Protein AF-A0A0B7MT15-F1 (afdb_monomer_lite)

Sequence (337 aa):
MLKPIQKPLAKILSYLFALTYQWSDWRHGNVCSIHKKGPVAEASSFRPISLTSTFRKLYESCLLPLVLDVSPAIDVAQNGFRSARSALDSALSFQDLMKDYQRRHYHWPTLCFLDIKSAYDVVDRRVIWQSMLSTNAPLPIVSLLSNLFDDVSISVLNQNCVSEELSPHKNNNPVHSFPISLSLWNANGLRQSVVHDVLSHVLSTHVLLVTETWLLFGSFPSDWSQSYLYGTKVPDAFGRGSGGMTAFVSPSCPFTVSQLPSYNPHTLSLKVGYLTVHCVYLPPPLSSYMVLSILRSLPLHCDTTVCGDFDARFGSLLGDTRANAWGNALLPWLGPQ

Structure (mmCIF, N/CA/C/O backbone):
data_AF-A0A0B7MT15-F1
#
_entry.id   AF-A0A0B7MT15-F1
#
loop_
_atom_site.group_PDB
_atom_site.id
_atom_site.type_symbol
_atom_site.label_atom_id
_atom_site.label_alt_id
_atom_site.label_comp_id
_atom_site.label_asym_id
_atom_site.label_entity_id
_atom_site.label_seq_id
_atom_site.pdbx_PDB_ins_code
_atom_site.Cartn_x
_atom_site.Cartn_y
_atom_site.Cartn_z
_atom_site.occupancy
_atom_site.B_iso_or_equiv
_atom_site.auth_seq_id
_atom_site.auth_comp_id
_atom_site.auth_asym_id
_atom_site.auth_atom_id
_atom_site.pdbx_PDB_model_num
ATOM 1 N N . MET A 1 1 ? -22.542 -16.916 30.772 1.00 62.59 1 MET A N 1
ATOM 2 C CA . MET A 1 1 ? -22.888 -16.317 32.083 1.00 62.59 1 MET A CA 1
ATOM 3 C C . MET A 1 1 ? -23.198 -14.814 32.046 1.00 62.59 1 MET A C 1
ATOM 5 O O . MET A 1 1 ? -23.951 -14.383 32.900 1.00 62.59 1 MET A O 1
ATOM 9 N N . LEU A 1 2 ? -22.718 -14.009 31.082 1.00 75.00 2 LEU A N 1
ATOM 10 C CA . LEU A 1 2 ? -22.921 -12.540 31.100 1.00 75.00 2 LEU A CA 1
ATOM 11 C C . LEU A 1 2 ? -24.220 -12.028 30.439 1.00 75.00 2 LEU A C 1
ATOM 13 O O . LEU A 1 2 ? -24.612 -10.885 30.655 1.00 75.00 2 LEU A O 1
ATOM 17 N N . LYS A 1 3 ? -24.914 -12.866 29.654 1.00 78.06 3 LYS A N 1
ATOM 18 C CA . LYS A 1 3 ? -26.131 -12.497 28.898 1.00 78.06 3 LYS A CA 1
ATOM 19 C C . LYS A 1 3 ? -27.222 -11.801 29.748 1.00 78.06 3 LYS A C 1
ATOM 21 O O . LYS A 1 3 ? -27.780 -10.816 29.269 1.00 78.06 3 LYS A O 1
ATOM 26 N N . PRO A 1 4 ? -27.495 -12.222 31.002 1.00 90.69 4 PRO A N 1
ATOM 27 C CA . PRO A 1 4 ? -28.498 -11.570 31.852 1.00 90.69 4 PRO A CA 1
ATOM 28 C C . PRO A 1 4 ? -28.164 -10.120 32.239 1.00 90.69 4 PRO A C 1
ATOM 30 O O . PRO A 1 4 ? -29.071 -9.323 32.449 1.00 90.69 4 PRO A O 1
ATOM 33 N N . ILE A 1 5 ? -26.878 -9.755 32.298 1.00 87.69 5 ILE A N 1
ATOM 34 C CA . ILE A 1 5 ? -26.413 -8.419 32.712 1.00 87.69 5 ILE A CA 1
ATOM 35 C C . ILE A 1 5 ? -25.927 -7.561 31.537 1.00 87.69 5 ILE A C 1
ATOM 37 O O . ILE A 1 5 ? -25.319 -6.513 31.741 1.00 87.69 5 ILE A O 1
ATOM 41 N N . GLN A 1 6 ? -26.209 -7.965 30.294 1.00 85.75 6 GLN A N 1
ATOM 42 C CA . GLN A 1 6 ? -25.677 -7.297 29.101 1.00 85.75 6 GLN A CA 1
ATOM 43 C C . GLN A 1 6 ? -26.058 -5.812 29.010 1.00 85.75 6 GLN A C 1
ATOM 45 O O . GLN A 1 6 ? -25.231 -4.995 28.632 1.00 85.75 6 GLN A O 1
ATOM 50 N N . LYS A 1 7 ? -27.293 -5.441 29.382 1.00 82.62 7 LYS A N 1
ATOM 51 C CA . LYS A 1 7 ? -27.783 -4.054 29.300 1.00 82.62 7 LYS A CA 1
ATOM 52 C C . LYS A 1 7 ? -27.075 -3.122 30.295 1.00 82.62 7 LYS A C 1
ATOM 54 O O . LYS A 1 7 ? -26.547 -2.102 29.853 1.00 82.62 7 LYS A O 1
ATOM 59 N N . PRO A 1 8 ? -27.028 -3.432 31.608 1.00 86.50 8 PRO A N 1
ATOM 60 C CA . PRO A 1 8 ? -26.285 -2.601 32.553 1.00 86.50 8 PRO A CA 1
ATOM 61 C C . PRO A 1 8 ? -24.786 -2.580 32.239 1.00 86.50 8 PRO A C 1
ATOM 63 O O . PRO A 1 8 ? -24.176 -1.515 32.296 1.00 86.50 8 PRO A O 1
ATOM 66 N N . LEU A 1 9 ? -24.211 -3.712 31.818 1.00 84.31 9 LEU A N 1
ATOM 67 C CA . LEU A 1 9 ? -22.806 -3.780 31.426 1.00 84.31 9 LEU A CA 1
ATOM 68 C C . LEU A 1 9 ? -22.507 -2.916 30.194 1.00 84.31 9 LEU A C 1
ATOM 70 O O . LEU A 1 9 ? -21.547 -2.157 30.218 1.00 84.31 9 LEU A O 1
ATOM 74 N N . ALA A 1 10 ? -23.344 -2.967 29.153 1.00 84.06 10 ALA A N 1
ATOM 75 C CA . ALA A 1 10 ? -23.190 -2.136 27.960 1.00 84.06 10 ALA A CA 1
ATOM 76 C C . ALA A 1 10 ? -23.222 -0.645 28.306 1.00 84.06 10 ALA A C 1
ATOM 78 O O . ALA A 1 10 ? -22.390 0.105 27.818 1.00 84.06 10 ALA A O 1
ATOM 79 N N . LYS A 1 11 ? -24.120 -0.217 29.204 1.00 83.75 11 LYS A N 1
ATOM 80 C CA . LYS A 1 11 ? -24.182 1.183 29.644 1.00 83.75 11 LYS A CA 1
ATOM 81 C C . LYS A 1 11 ? -22.884 1.620 30.329 1.00 83.75 11 LYS A C 1
ATOM 83 O O . LYS A 1 11 ? -22.356 2.677 30.001 1.00 83.75 11 LYS A O 1
ATOM 88 N N . ILE A 1 12 ? -22.361 0.802 31.245 1.00 84.75 12 ILE A N 1
ATOM 89 C CA . ILE A 1 12 ? -21.091 1.073 31.938 1.00 84.75 12 ILE A CA 1
ATOM 90 C C . ILE A 1 12 ? -19.932 1.112 30.935 1.00 84.75 12 ILE A C 1
ATOM 92 O O . ILE A 1 12 ? -19.144 2.053 30.948 1.00 84.75 12 ILE A O 1
ATOM 96 N N . LEU A 1 13 ? -19.859 0.128 30.036 1.00 81.38 13 LEU A N 1
ATOM 97 C CA . LEU A 1 13 ? -18.828 0.062 29.005 1.00 81.38 13 LEU A CA 1
ATOM 98 C C . LEU A 1 13 ? -18.887 1.267 28.065 1.00 81.38 13 LEU A C 1
ATOM 100 O O . LEU A 1 13 ? -17.843 1.833 27.784 1.00 81.38 13 LEU A O 1
ATOM 104 N N . SER A 1 14 ? -20.068 1.723 27.642 1.00 81.50 14 SER A N 1
ATOM 105 C CA . SER A 1 14 ? -20.205 2.922 26.806 1.00 81.50 14 SER A CA 1
ATOM 106 C C . SER A 1 14 ? -19.672 4.181 27.492 1.00 81.50 14 SER A C 1
ATOM 108 O O . SER A 1 14 ? -18.985 4.971 26.850 1.00 81.50 14 SER A O 1
ATOM 110 N N . TYR A 1 15 ? -19.932 4.361 28.794 1.00 79.81 15 TYR A N 1
ATOM 111 C CA . TYR A 1 15 ? -19.336 5.465 29.557 1.00 79.81 15 TYR A CA 1
ATOM 112 C C . TYR A 1 15 ? -17.815 5.335 29.650 1.00 79.81 15 TYR A C 1
ATOM 114 O O . TYR A 1 15 ? -17.105 6.313 29.430 1.00 79.81 15 TYR A O 1
ATOM 122 N N . LEU A 1 16 ? -17.305 4.132 29.928 1.00 75.94 16 LEU A N 1
ATOM 123 C CA . LEU A 1 16 ? -15.865 3.882 29.954 1.00 75.94 16 LEU A CA 1
ATOM 124 C C . LEU A 1 16 ? -15.227 4.130 28.582 1.00 75.94 16 LEU A C 1
ATOM 126 O O . LEU A 1 16 ? -14.162 4.733 28.526 1.00 75.94 16 LEU A O 1
ATOM 130 N N . PHE A 1 17 ? -15.871 3.733 27.481 1.00 77.19 17 PHE A N 1
ATOM 131 C CA . PHE A 1 17 ? -15.402 3.986 26.114 1.00 77.19 17 PHE A CA 1
ATOM 132 C C . PHE A 1 17 ? -15.364 5.483 25.805 1.00 77.19 17 PHE A C 1
ATOM 134 O O . PHE A 1 17 ? -14.367 5.969 25.285 1.00 77.19 17 PHE A O 1
ATOM 141 N N . ALA A 1 18 ? -16.392 6.240 26.194 1.00 73.25 18 ALA A N 1
ATOM 142 C CA . ALA A 1 18 ? -16.403 7.691 26.017 1.00 73.25 18 ALA A CA 1
ATOM 143 C C . ALA A 1 18 ? -15.297 8.399 26.823 1.00 73.25 18 ALA A C 1
ATOM 145 O O . ALA A 1 18 ? -14.660 9.323 26.322 1.00 73.25 18 ALA A O 1
ATOM 146 N N . LEU A 1 19 ? -15.036 7.952 28.056 1.00 68.81 19 LEU A N 1
ATOM 147 C CA . LEU A 1 19 ? -13.975 8.510 28.900 1.00 68.81 19 LEU A CA 1
ATOM 148 C C . LEU A 1 19 ? -12.579 8.148 28.374 1.00 68.81 19 LEU A C 1
ATOM 150 O O . LEU A 1 19 ? -11.702 8.994 28.272 1.00 68.81 19 LEU A O 1
ATOM 154 N N . THR A 1 20 ? -12.357 6.897 27.998 1.00 65.50 20 THR A N 1
ATOM 155 C CA . THR A 1 20 ? -11.058 6.428 27.482 1.00 65.50 20 THR A CA 1
ATOM 156 C C . THR A 1 20 ? -10.721 6.997 26.107 1.00 65.50 20 THR A C 1
ATOM 158 O O . THR A 1 20 ? -9.548 7.278 25.865 1.00 65.50 20 THR A O 1
ATOM 161 N N . TYR A 1 21 ? -11.726 7.248 25.259 1.00 65.88 21 TYR A N 1
ATOM 162 C CA . TYR A 1 21 ? -11.581 8.007 24.013 1.00 65.88 21 TYR A CA 1
ATOM 163 C C . TYR A 1 21 ? -10.938 9.381 24.257 1.00 65.88 21 TYR A C 1
ATOM 165 O O . TYR A 1 21 ? -10.090 9.817 23.484 1.00 65.88 21 TYR A O 1
ATOM 173 N N . GLN A 1 22 ? -11.323 10.053 25.348 1.00 62.75 22 GLN A N 1
ATOM 174 C CA . GLN A 1 22 ? -10.824 11.384 25.698 1.00 62.75 22 GLN A CA 1
ATOM 175 C C . GLN A 1 22 ? -9.522 11.373 26.516 1.00 62.75 22 GLN A C 1
ATOM 177 O O . GLN A 1 22 ? -8.727 12.298 26.374 1.00 62.75 22 GLN A O 1
ATOM 182 N N . TRP A 1 23 ? -9.308 10.373 27.380 1.00 53.25 23 TRP A N 1
ATOM 183 C CA . TRP A 1 23 ? -8.335 10.469 28.481 1.00 53.25 23 TRP A CA 1
ATOM 184 C C . TRP A 1 23 ? -7.314 9.322 28.573 1.00 53.25 23 TRP A C 1
ATOM 186 O O . TRP A 1 23 ? -6.527 9.310 29.515 1.00 53.25 23 TRP A O 1
ATOM 196 N N . SER A 1 24 ? -7.316 8.338 27.665 1.00 56.66 24 SER A N 1
ATOM 197 C CA . SER A 1 24 ? -6.416 7.173 27.764 1.00 56.66 24 SER A CA 1
ATOM 198 C C . SER A 1 24 ? -5.464 7.015 26.579 1.00 56.66 24 SER A C 1
ATOM 200 O O . SER A 1 24 ? -5.801 7.378 25.456 1.00 56.66 24 SER A O 1
ATOM 202 N N . ASP A 1 25 ? -4.324 6.359 26.815 1.00 67.56 25 ASP A N 1
ATOM 203 C CA . ASP A 1 25 ? -3.379 5.865 25.799 1.00 67.56 25 ASP A CA 1
ATOM 204 C C . ASP A 1 25 ? -3.864 4.566 25.125 1.00 67.56 25 ASP A C 1
ATOM 206 O O . ASP A 1 25 ? -3.124 3.611 24.901 1.00 67.56 25 ASP A O 1
ATOM 210 N N . TRP A 1 26 ? -5.144 4.487 24.758 1.00 75.69 26 TRP A N 1
ATOM 211 C CA . TRP A 1 26 ? -5.666 3.398 23.919 1.00 75.69 26 TRP A CA 1
ATOM 212 C C . TRP A 1 26 ? -4.993 3.303 22.537 1.00 75.69 26 TRP A C 1
ATOM 214 O O . TRP A 1 26 ? -5.011 2.247 21.899 1.00 75.69 26 TRP A O 1
ATOM 224 N N . ARG A 1 27 ? -4.354 4.389 22.098 1.00 79.88 27 ARG A N 1
ATOM 225 C CA . ARG A 1 27 ? -3.555 4.465 20.873 1.00 79.88 27 ARG A CA 1
ATOM 226 C C . ARG A 1 27 ? -2.120 3.968 21.056 1.00 79.88 27 ARG A C 1
ATOM 228 O O . ARG A 1 27 ? -1.426 3.837 20.058 1.00 79.88 27 ARG A O 1
ATOM 235 N N . HIS A 1 28 ? -1.703 3.636 22.277 1.00 86.31 28 HIS A N 1
ATOM 236 C CA . HIS A 1 28 ? -0.383 3.080 22.543 1.00 86.31 28 HIS A CA 1
ATOM 237 C C . HIS A 1 28 ? -0.379 1.545 22.427 1.00 86.31 28 HIS A C 1
ATOM 239 O O . HIS A 1 28 ? -1.282 0.855 22.918 1.00 86.31 28 HIS A O 1
ATOM 245 N N . GLY A 1 29 ? 0.653 0.992 21.791 1.00 88.69 29 GLY A N 1
ATOM 246 C CA . GLY A 1 29 ? 0.873 -0.445 21.647 1.00 88.69 29 GLY A CA 1
ATOM 247 C C . GLY A 1 29 ? 2.292 -0.866 22.025 1.00 88.69 29 GLY A C 1
ATOM 248 O O . GLY A 1 29 ? 3.272 -0.330 21.526 1.00 88.69 29 GLY A O 1
ATOM 249 N N . ASN A 1 30 ? 2.418 -1.902 22.846 1.00 90.06 30 ASN A N 1
ATOM 250 C CA . ASN A 1 30 ? 3.720 -2.460 23.194 1.00 90.06 30 ASN A CA 1
ATOM 251 C C . ASN A 1 30 ? 4.143 -3.524 22.177 1.00 90.06 30 ASN A C 1
ATOM 253 O O . ASN A 1 30 ? 3.528 -4.584 22.101 1.00 90.06 30 ASN A O 1
ATOM 257 N N . VAL A 1 31 ? 5.194 -3.282 21.403 1.00 90.69 31 VAL A N 1
ATOM 258 C CA . VAL A 1 31 ? 5.684 -4.222 20.392 1.00 90.69 31 VAL A CA 1
ATOM 259 C C . VAL A 1 31 ? 6.641 -5.220 21.024 1.00 90.69 31 VAL A C 1
ATOM 261 O O . VAL A 1 31 ? 7.737 -4.858 21.444 1.00 90.69 31 VAL A O 1
ATOM 264 N N . CYS A 1 32 ? 6.256 -6.494 21.050 1.00 90.94 32 CYS A N 1
ATOM 265 C CA . CYS A 1 32 ? 7.156 -7.593 21.387 1.00 90.94 32 CYS A CA 1
ATOM 266 C C . CYS A 1 32 ? 7.571 -8.347 20.119 1.00 90.94 32 CYS A C 1
ATOM 268 O O . CYS A 1 32 ? 6.770 -8.562 19.211 1.00 90.94 32 CYS A O 1
ATOM 270 N N . SER A 1 33 ? 8.835 -8.753 20.040 1.00 88.38 33 SER A N 1
ATOM 271 C CA . SER A 1 33 ? 9.340 -9.523 18.900 1.00 88.38 33 SER A CA 1
ATOM 272 C C . SER A 1 33 ? 9.286 -11.018 19.200 1.00 88.38 33 SER A C 1
ATOM 274 O O . SER A 1 33 ? 9.887 -11.478 20.167 1.00 88.38 33 SER A O 1
ATOM 276 N N . ILE A 1 34 ? 8.595 -11.789 18.358 1.00 88.94 34 ILE A N 1
ATOM 277 C CA . ILE A 1 34 ? 8.567 -13.257 18.434 1.00 88.94 34 ILE A CA 1
ATOM 278 C C . ILE A 1 34 ? 9.426 -13.833 17.317 1.00 88.94 34 ILE A C 1
ATOM 280 O O . ILE A 1 34 ? 9.246 -13.495 16.147 1.00 88.94 34 ILE A O 1
ATOM 284 N N . HIS A 1 35 ? 10.354 -14.724 17.662 1.00 89.88 35 HIS A N 1
ATOM 285 C CA . HIS A 1 35 ? 11.186 -15.399 16.668 1.00 89.88 35 HIS A CA 1
ATOM 286 C C . HIS A 1 35 ? 10.319 -16.234 15.711 1.00 89.88 35 HIS A C 1
ATOM 288 O O . HIS A 1 35 ? 9.448 -16.989 16.140 1.00 89.88 35 HIS A O 1
ATOM 294 N N . LYS A 1 36 ? 10.520 -16.056 14.399 1.00 86.69 36 LYS A N 1
ATOM 295 C CA . LYS A 1 36 ? 9.765 -16.727 13.328 1.00 86.69 36 LYS A CA 1
ATOM 296 C C . LYS A 1 36 ? 10.577 -17.844 12.689 1.00 86.69 36 LYS A C 1
ATOM 298 O O . LYS A 1 36 ? 10.128 -18.984 12.670 1.00 86.69 36 LYS A O 1
ATOM 303 N N . LYS A 1 37 ? 11.693 -17.490 12.046 1.00 86.81 37 LYS A N 1
ATOM 304 C CA . LYS A 1 37 ? 12.595 -18.395 11.314 1.00 86.81 37 LYS A CA 1
ATOM 305 C C . LYS A 1 37 ? 13.899 -17.665 11.004 1.00 86.81 37 LYS A C 1
ATOM 307 O O . LYS A 1 37 ? 13.855 -16.458 10.816 1.00 86.81 37 LYS A O 1
ATOM 312 N N . GLY A 1 38 ? 15.002 -18.395 10.854 1.00 89.50 38 GLY A N 1
ATOM 313 C CA . GLY A 1 38 ? 16.304 -17.817 10.499 1.00 89.50 38 GLY A CA 1
ATOM 314 C C . GLY A 1 38 ? 17.158 -17.405 11.708 1.00 89.50 38 GLY A C 1
ATOM 315 O O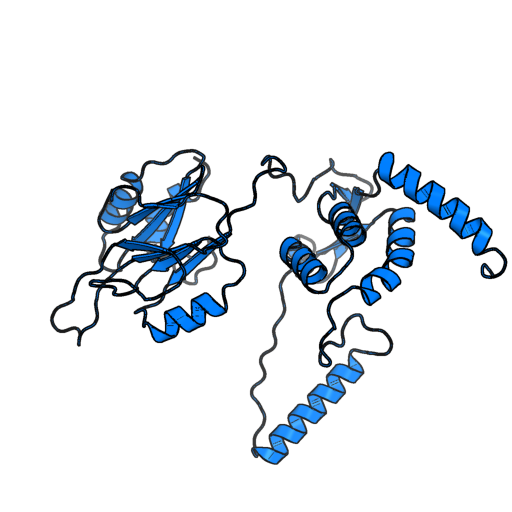 . GLY A 1 38 ? 16.787 -17.697 12.852 1.00 89.50 38 GLY A O 1
ATOM 316 N N . PRO A 1 39 ? 18.322 -16.775 11.467 1.00 89.44 39 PRO A N 1
ATOM 317 C CA . PRO A 1 39 ? 19.282 -16.418 12.509 1.00 89.44 39 PRO A CA 1
ATOM 318 C C . PRO A 1 39 ? 18.718 -15.411 13.520 1.00 89.44 39 PRO A C 1
ATOM 320 O O . PRO A 1 39 ? 18.108 -14.415 13.143 1.00 89.44 39 PRO A O 1
ATOM 323 N N . VAL A 1 40 ? 18.983 -15.631 14.810 1.00 87.19 40 VAL A N 1
ATOM 324 C CA . VAL A 1 40 ? 18.520 -14.775 15.927 1.00 87.19 40 VAL A CA 1
ATOM 325 C C . VAL A 1 40 ? 19.173 -13.381 15.907 1.00 87.19 40 VAL A C 1
ATOM 327 O O . VAL A 1 40 ? 18.651 -12.446 16.499 1.00 87.19 40 VAL A O 1
ATOM 330 N N . ALA A 1 41 ? 20.297 -13.220 15.206 1.00 86.69 41 ALA A N 1
ATOM 331 C CA . ALA A 1 41 ? 20.974 -11.932 15.059 1.00 86.69 41 ALA A CA 1
ATOM 332 C C . ALA A 1 41 ? 20.297 -10.990 14.042 1.00 86.69 41 ALA A C 1
ATOM 334 O O . ALA A 1 41 ? 20.598 -9.801 14.019 1.00 86.69 41 ALA A O 1
ATOM 335 N N . GLU A 1 42 ? 19.395 -11.499 13.197 1.00 83.00 42 GLU A N 1
ATOM 336 C CA . GLU A 1 42 ? 18.742 -10.711 12.150 1.00 83.00 42 GLU A CA 1
ATOM 337 C C . GLU A 1 42 ? 17.334 -10.279 12.574 1.00 83.00 42 GLU A C 1
ATOM 339 O O . GLU A 1 42 ? 16.488 -11.112 12.899 1.00 83.00 42 GLU A O 1
ATOM 344 N N . ALA A 1 43 ? 17.039 -8.977 12.502 1.00 79.06 43 ALA A N 1
ATOM 345 C CA . ALA A 1 43 ? 15.717 -8.442 12.846 1.00 79.06 43 ALA A CA 1
ATOM 346 C C . ALA A 1 43 ? 14.588 -9.016 11.963 1.00 79.06 43 ALA A C 1
ATOM 348 O O . ALA A 1 43 ? 13.477 -9.250 12.436 1.00 79.06 43 ALA A O 1
ATOM 349 N N . SER A 1 44 ? 14.885 -9.315 10.695 1.00 82.31 44 SER A N 1
ATOM 350 C CA . SER A 1 44 ? 13.977 -9.962 9.732 1.00 82.31 44 SER A CA 1
ATOM 351 C C . SER A 1 44 ? 13.527 -11.369 10.151 1.00 82.31 44 SER A C 1
ATOM 353 O O . SER A 1 44 ? 12.500 -11.853 9.664 1.00 82.31 44 SER A O 1
ATOM 355 N N . SER A 1 45 ? 14.262 -12.024 11.057 1.00 87.50 45 SER A N 1
ATOM 356 C CA . SER A 1 45 ? 13.925 -13.344 11.602 1.00 87.50 45 SER A CA 1
ATOM 357 C C . SER A 1 45 ? 12.824 -13.299 12.661 1.00 87.50 45 SER A C 1
ATOM 359 O O . SER A 1 45 ? 12.328 -14.351 13.077 1.00 87.50 45 SER A O 1
ATOM 361 N N . PHE A 1 46 ? 12.414 -12.107 13.095 1.00 87.31 46 PHE A N 1
ATOM 362 C CA . PHE A 1 46 ? 11.378 -11.903 14.099 1.00 87.31 46 PHE A CA 1
ATOM 363 C C . PHE A 1 46 ? 10.103 -11.331 13.482 1.00 87.31 46 PHE A C 1
ATOM 365 O O . PHE A 1 46 ? 10.111 -10.665 12.449 1.00 87.31 46 PHE A O 1
ATOM 372 N N . ARG A 1 47 ? 8.973 -11.610 14.130 1.00 85.31 47 ARG A N 1
ATOM 373 C CA . ARG A 1 47 ? 7.699 -10.939 13.882 1.00 85.31 47 ARG A CA 1
ATOM 374 C C . ARG A 1 47 ? 7.456 -9.943 15.009 1.00 85.31 47 ARG A C 1
ATOM 376 O O . ARG A 1 47 ? 7.349 -10.391 16.154 1.00 85.31 47 ARG A O 1
ATOM 383 N N . PRO A 1 48 ? 7.329 -8.642 14.714 1.00 87.94 48 PRO A N 1
ATOM 384 C CA . PRO A 1 48 ? 6.804 -7.707 15.691 1.00 87.94 48 PRO A CA 1
ATOM 385 C C . PRO A 1 48 ? 5.325 -8.028 15.941 1.00 87.94 48 PRO A C 1
ATOM 387 O O . PRO A 1 48 ? 4.565 -8.289 15.007 1.00 87.94 48 PRO A O 1
ATOM 390 N N . ILE A 1 49 ? 4.917 -8.039 17.205 1.00 87.12 49 ILE A N 1
ATOM 391 C CA . ILE A 1 49 ? 3.526 -8.188 17.625 1.00 87.12 49 ILE A CA 1
ATOM 392 C C . ILE A 1 49 ? 3.172 -7.004 18.513 1.00 87.12 49 ILE A C 1
ATOM 394 O O . ILE A 1 49 ? 3.719 -6.850 19.603 1.00 87.12 49 ILE A O 1
ATOM 398 N N . SER A 1 50 ? 2.227 -6.187 18.055 1.00 88.62 50 SER A N 1
ATOM 399 C CA . SER A 1 50 ? 1.704 -5.059 18.823 1.00 88.62 50 SER A CA 1
ATOM 400 C C . SER A 1 50 ? 0.715 -5.543 19.882 1.00 88.62 50 SER A C 1
ATOM 402 O O . SER A 1 50 ? -0.396 -5.984 19.583 1.00 88.62 50 SER A O 1
ATOM 404 N N . LEU A 1 51 ? 1.107 -5.442 21.145 1.00 89.06 51 LEU A N 1
ATOM 405 C CA . LEU A 1 51 ? 0.253 -5.685 22.297 1.00 89.06 51 LEU A CA 1
ATOM 406 C C . LEU A 1 51 ? -0.517 -4.407 22.636 1.00 89.06 51 LEU A C 1
ATOM 408 O O . LEU A 1 51 ? -0.003 -3.498 23.285 1.00 89.06 51 LEU A O 1
ATOM 412 N N . THR A 1 52 ? -1.773 -4.355 22.205 1.00 88.62 52 THR A N 1
ATOM 413 C CA . THR A 1 52 ? -2.716 -3.298 22.583 1.00 88.62 52 THR A CA 1
ATOM 414 C C . THR A 1 52 ? -3.326 -3.553 23.962 1.00 88.62 52 THR A C 1
ATOM 416 O O . THR A 1 52 ? -3.352 -4.692 24.456 1.00 88.62 52 THR A O 1
ATOM 419 N N . SER A 1 53 ? -3.847 -2.494 24.586 1.00 85.62 53 SER A N 1
ATOM 420 C CA . SER A 1 53 ? -4.539 -2.597 25.871 1.00 85.62 53 SER A CA 1
ATOM 421 C C . SER A 1 53 ? -5.744 -3.546 25.784 1.00 85.62 53 SER A C 1
ATOM 423 O O . SER A 1 53 ? -6.445 -3.614 24.771 1.00 85.62 53 SER A O 1
ATOM 425 N N . THR A 1 54 ? -6.025 -4.278 26.867 1.00 85.56 54 THR A N 1
ATOM 426 C CA . THR A 1 54 ? -7.206 -5.163 26.958 1.00 85.56 54 THR A CA 1
ATOM 427 C C . THR A 1 54 ? -8.497 -4.409 26.650 1.00 85.56 54 THR A C 1
ATOM 429 O O . THR A 1 54 ? -9.410 -4.946 26.027 1.00 85.56 54 THR A O 1
ATOM 432 N N . PHE A 1 55 ? -8.545 -3.142 27.051 1.00 81.50 55 PHE A N 1
ATOM 433 C CA . PHE A 1 55 ? -9.671 -2.265 26.807 1.00 81.50 55 PHE A CA 1
ATOM 434 C C . PHE A 1 55 ? -9.879 -1.979 25.311 1.00 81.50 55 PHE A C 1
ATOM 436 O O . PHE A 1 55 ? -10.995 -2.128 24.816 1.00 81.50 55 PHE A O 1
ATOM 443 N N . ARG A 1 56 ? -8.807 -1.670 24.565 1.00 86.00 56 ARG A N 1
ATOM 444 C CA . ARG A 1 56 ? -8.862 -1.512 23.104 1.00 86.00 56 ARG A CA 1
ATOM 445 C C . ARG A 1 56 ? -9.310 -2.797 22.411 1.00 86.00 56 ARG A C 1
ATOM 447 O O . ARG A 1 56 ? -10.203 -2.742 21.577 1.00 86.00 56 ARG A O 1
ATOM 454 N N . LYS A 1 57 ? -8.774 -3.957 22.804 1.00 86.69 57 LYS A N 1
ATOM 455 C CA . LYS A 1 57 ? -9.182 -5.259 22.233 1.00 86.69 57 LYS A CA 1
ATOM 456 C C . LYS A 1 57 ? -10.672 -5.533 22.429 1.00 86.69 57 LYS A C 1
ATOM 458 O O . LYS A 1 57 ? -11.341 -6.019 21.518 1.00 86.69 57 LYS A O 1
ATOM 463 N N . LEU A 1 58 ? -11.194 -5.221 23.618 1.00 85.25 58 LEU A N 1
ATOM 464 C CA . LEU A 1 58 ? -12.620 -5.346 23.911 1.00 85.25 58 LEU A CA 1
ATOM 465 C C . LEU A 1 58 ? -13.443 -4.398 23.033 1.00 85.25 58 LEU A C 1
ATOM 467 O O . LEU A 1 58 ? -14.453 -4.816 22.472 1.00 85.25 58 LEU A O 1
ATOM 471 N N . TYR A 1 59 ? -12.997 -3.149 22.891 1.00 85.44 59 TYR A N 1
ATOM 472 C CA . TYR A 1 59 ? -13.653 -2.163 22.040 1.00 85.44 59 TYR A CA 1
ATOM 473 C C . TYR A 1 59 ? -13.702 -2.602 20.574 1.00 85.44 59 TYR A C 1
ATOM 475 O O . TYR A 1 59 ? -14.781 -2.653 19.992 1.00 85.44 59 TYR A O 1
ATOM 483 N N . GLU A 1 60 ? -12.560 -2.993 20.005 1.00 88.88 60 GLU A N 1
ATOM 484 C CA . GLU A 1 60 ? -12.446 -3.499 18.632 1.00 88.88 60 GLU A CA 1
ATOM 485 C C . GLU A 1 60 ? -13.341 -4.726 18.415 1.00 88.88 60 GLU A C 1
ATOM 487 O O . GLU A 1 60 ? -14.025 -4.820 17.399 1.00 88.88 60 GLU A O 1
ATOM 492 N N . SER A 1 61 ? -13.419 -5.628 19.399 1.00 89.12 61 SER A N 1
ATOM 493 C CA . SER A 1 61 ? -14.301 -6.802 19.339 1.00 89.12 61 SER A CA 1
ATOM 494 C C 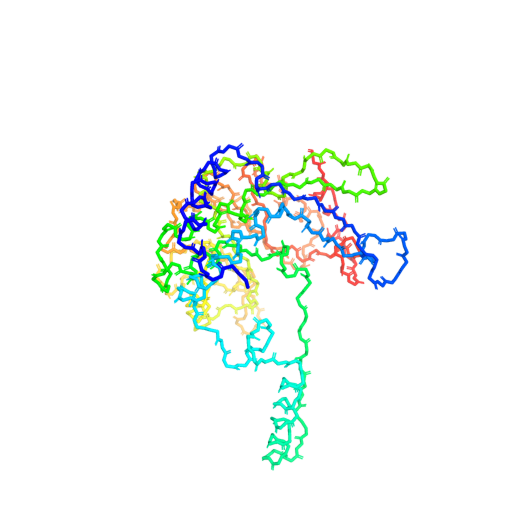. SER A 1 61 ? -15.785 -6.422 19.303 1.00 89.12 61 SER A C 1
ATOM 496 O O . SER A 1 61 ? -16.563 -7.047 18.584 1.00 89.12 61 SER A O 1
ATOM 498 N N . CYS A 1 62 ? -16.189 -5.400 20.062 1.00 86.38 62 CYS A N 1
ATOM 499 C CA . CYS A 1 62 ? -17.554 -4.866 20.038 1.00 86.38 62 CYS A CA 1
ATOM 500 C C . CYS A 1 62 ? -17.858 -4.095 18.745 1.00 86.38 62 CYS A C 1
ATOM 502 O O . CYS A 1 62 ? -19.000 -4.087 18.293 1.00 86.38 62 CYS A O 1
ATOM 504 N N . LEU A 1 63 ? -16.846 -3.445 18.169 1.00 88.62 63 LEU A N 1
ATOM 505 C CA . LEU A 1 63 ? -16.952 -2.638 16.958 1.00 88.62 63 LEU A CA 1
ATOM 506 C C . LEU A 1 63 ? -16.990 -3.502 15.687 1.00 88.62 63 LEU A C 1
ATOM 508 O O . LEU A 1 63 ? -17.656 -3.138 14.721 1.00 88.62 63 LEU A O 1
ATOM 512 N N . LEU A 1 64 ? -16.324 -4.660 15.689 1.00 91.19 64 LEU A N 1
ATOM 513 C CA . LEU A 1 64 ? -16.162 -5.519 14.515 1.00 91.19 64 LEU A CA 1
ATOM 514 C C . LEU A 1 64 ? -17.479 -5.859 13.786 1.00 91.19 64 LEU A C 1
ATOM 516 O O . LEU A 1 64 ? -17.503 -5.706 12.567 1.00 91.19 64 LEU A O 1
ATOM 520 N N . PRO A 1 65 ? -18.584 -6.267 14.447 1.00 90.31 65 PRO A N 1
ATOM 521 C CA . PRO A 1 65 ? -19.834 -6.560 13.743 1.00 90.31 65 PRO A CA 1
ATOM 522 C C . PRO A 1 65 ? -20.399 -5.348 12.994 1.00 90.31 65 PRO A C 1
ATOM 524 O O . PRO A 1 65 ? -20.882 -5.498 11.879 1.00 90.31 65 PRO A O 1
ATOM 527 N N . LEU A 1 66 ? -20.296 -4.154 13.589 1.00 90.38 66 LEU A N 1
ATOM 528 C CA . LEU A 1 66 ? -20.734 -2.908 12.963 1.00 90.38 66 LEU A CA 1
ATOM 529 C C . LEU A 1 66 ? -19.856 -2.566 11.757 1.00 90.38 66 LEU A C 1
ATOM 531 O O . LEU A 1 66 ? -20.366 -2.158 10.723 1.00 90.38 66 LEU A O 1
ATOM 535 N N . VAL A 1 67 ? -18.541 -2.762 11.876 1.00 91.69 67 VAL A N 1
ATOM 536 C CA . VAL A 1 67 ? -17.603 -2.528 10.771 1.00 91.69 67 VAL A CA 1
ATOM 537 C C . VAL A 1 67 ? -17.882 -3.475 9.616 1.00 91.69 67 VAL A C 1
ATOM 539 O O . VAL A 1 67 ? -17.904 -3.024 8.479 1.00 91.69 67 VAL A O 1
ATOM 542 N N . LEU A 1 68 ? -18.133 -4.758 9.886 1.00 90.25 68 LEU A N 1
ATOM 543 C CA . LEU A 1 68 ? -18.455 -5.741 8.849 1.00 90.25 68 LEU A CA 1
ATOM 544 C C . LEU A 1 68 ? -19.754 -5.411 8.101 1.00 90.25 68 LEU A C 1
ATOM 546 O O . LEU A 1 68 ? -19.825 -5.677 6.907 1.00 90.25 68 LEU A O 1
ATOM 550 N N . ASP A 1 69 ? -20.743 -4.826 8.780 1.00 91.19 69 ASP A N 1
ATOM 551 C CA . ASP A 1 69 ? -22.028 -4.421 8.188 1.00 91.19 69 ASP A CA 1
ATOM 552 C C . ASP A 1 69 ? -21.883 -3.248 7.204 1.00 91.19 69 ASP A C 1
ATOM 554 O O . ASP A 1 69 ? -22.579 -3.182 6.195 1.00 91.19 69 ASP A O 1
ATOM 558 N N . VAL A 1 70 ? -20.936 -2.344 7.474 1.00 92.06 70 VAL A N 1
ATOM 559 C CA . VAL A 1 70 ? -20.700 -1.134 6.665 1.00 92.06 70 VAL A CA 1
ATOM 560 C C . VAL A 1 70 ? -19.468 -1.225 5.760 1.00 92.06 70 VAL A C 1
ATOM 562 O O . VAL A 1 70 ? -19.113 -0.249 5.106 1.00 92.06 70 VAL A O 1
ATOM 565 N N . SER A 1 71 ? -18.771 -2.361 5.753 1.00 90.62 71 SER A N 1
ATOM 566 C CA . SER A 1 71 ? -17.582 -2.568 4.924 1.00 90.62 71 SER A CA 1
ATOM 567 C C . SER A 1 71 ? -17.958 -3.006 3.504 1.00 90.62 71 SER A C 1
ATOM 569 O O . SER A 1 71 ? -18.998 -3.638 3.308 1.00 90.62 71 SER A O 1
ATOM 571 N N . PRO A 1 72 ? -17.087 -2.759 2.507 1.00 90.06 72 PRO A N 1
ATOM 572 C CA . PRO A 1 72 ? -17.249 -3.314 1.170 1.00 90.06 72 PRO A CA 1
ATOM 573 C C . PRO A 1 72 ? -17.427 -4.834 1.185 1.00 90.06 72 PRO A C 1
ATOM 575 O O . PRO A 1 72 ? -16.814 -5.546 1.987 1.00 90.06 72 PRO A O 1
ATOM 578 N N . ALA A 1 73 ? -18.228 -5.339 0.246 1.00 89.38 73 ALA A N 1
ATOM 579 C CA . ALA A 1 73 ? -18.415 -6.770 0.078 1.00 89.38 73 ALA A CA 1
ATOM 580 C C . ALA A 1 73 ? -17.073 -7.453 -0.223 1.00 89.38 73 ALA A C 1
ATOM 582 O O . ALA A 1 73 ? -16.346 -7.080 -1.143 1.00 89.38 73 ALA A O 1
ATOM 583 N N . ILE A 1 74 ? -16.761 -8.481 0.560 1.00 89.12 74 ILE A N 1
ATOM 584 C CA . ILE A 1 74 ? -15.553 -9.280 0.382 1.00 89.12 74 ILE A CA 1
ATOM 585 C C . ILE A 1 74 ? -15.780 -10.286 -0.752 1.00 89.12 74 ILE A C 1
ATOM 587 O O . ILE A 1 74 ? -16.769 -11.026 -0.729 1.00 89.12 74 ILE A O 1
ATOM 591 N N . ASP A 1 75 ? -14.829 -10.365 -1.686 1.00 90.31 75 ASP A N 1
ATOM 592 C CA . ASP A 1 75 ? -14.869 -11.291 -2.822 1.00 90.31 75 ASP A CA 1
ATOM 593 C C . ASP A 1 75 ? -15.124 -12.747 -2.384 1.00 90.31 75 ASP A C 1
ATOM 595 O O . ASP A 1 75 ? -14.699 -13.200 -1.312 1.00 90.31 75 ASP A O 1
ATOM 599 N N . VAL A 1 76 ? -15.841 -13.510 -3.210 1.00 89.12 76 VAL A N 1
ATOM 600 C CA . VAL A 1 76 ? -16.146 -14.918 -2.938 1.00 89.12 76 VAL A CA 1
ATOM 601 C C . VAL A 1 76 ? -14.888 -15.789 -2.873 1.00 89.12 76 VAL A C 1
ATOM 603 O O . VAL A 1 76 ? -14.899 -16.786 -2.155 1.00 89.12 76 VAL A O 1
ATOM 606 N N . ALA A 1 77 ? -13.803 -15.411 -3.548 1.00 89.06 77 ALA A N 1
ATOM 607 C CA . ALA A 1 77 ? -12.516 -16.098 -3.533 1.00 89.06 77 ALA A CA 1
ATOM 608 C C . ALA A 1 77 ? -11.687 -15.808 -2.268 1.00 89.06 77 ALA A C 1
ATOM 610 O O . ALA A 1 77 ? -10.779 -16.572 -1.937 1.00 89.06 77 ALA A O 1
ATOM 611 N N . GLN A 1 78 ? -11.998 -14.744 -1.520 1.00 89.25 78 GLN A N 1
ATOM 612 C CA . GLN A 1 78 ? -11.307 -14.441 -0.269 1.00 89.25 78 GLN A CA 1
ATOM 613 C C . GLN A 1 78 ? -11.754 -15.417 0.822 1.00 89.25 78 GLN A C 1
ATOM 615 O O . GLN A 1 78 ? -12.915 -15.416 1.241 1.00 89.25 78 GLN A O 1
ATOM 620 N N . ASN A 1 79 ? -10.813 -16.216 1.322 1.00 87.25 79 ASN A N 1
ATOM 621 C CA . ASN A 1 79 ? -11.067 -17.216 2.364 1.00 87.25 79 ASN A CA 1
ATOM 622 C C . ASN A 1 79 ? -10.443 -16.872 3.720 1.00 87.25 79 ASN A C 1
ATOM 624 O O . ASN A 1 79 ? -10.967 -17.278 4.755 1.00 87.25 79 ASN A O 1
ATOM 628 N N . GLY A 1 80 ? -9.340 -16.119 3.732 1.00 89.25 80 GLY A N 1
ATOM 629 C CA . GLY A 1 80 ? -8.669 -15.720 4.967 1.00 89.25 80 GLY A CA 1
ATOM 630 C C . GLY A 1 80 ? -9.545 -14.819 5.841 1.00 89.25 80 GLY A C 1
ATOM 631 O O . GLY A 1 80 ? -10.261 -13.964 5.327 1.00 89.25 80 GLY A O 1
ATOM 632 N N . PHE A 1 81 ? -9.455 -15.003 7.163 1.00 85.94 81 PHE A N 1
ATOM 633 C CA . PHE A 1 81 ? -10.111 -14.167 8.182 1.00 85.94 81 PHE A CA 1
ATOM 634 C C . PHE A 1 81 ? -11.643 -14.060 8.063 1.00 85.94 81 PHE A C 1
ATOM 636 O O . PHE A 1 81 ? -12.234 -13.078 8.506 1.00 85.94 81 PHE A O 1
ATOM 643 N N . ARG A 1 82 ? -12.305 -15.077 7.496 1.00 87.62 82 ARG A N 1
ATOM 644 C CA . ARG A 1 82 ? -13.771 -15.150 7.402 1.00 87.62 82 ARG A CA 1
ATOM 645 C C . ARG A 1 82 ? -14.334 -16.241 8.297 1.00 87.62 82 ARG A C 1
ATOM 647 O O . ARG A 1 82 ? -13.745 -17.309 8.451 1.00 87.62 82 ARG A O 1
ATOM 654 N N . SER A 1 83 ? -15.507 -15.976 8.862 1.00 86.50 83 SER A N 1
ATOM 655 C CA . SER A 1 83 ? -16.266 -16.996 9.577 1.00 86.50 83 SER A CA 1
ATOM 656 C C . SER A 1 83 ? -16.632 -18.145 8.634 1.00 86.50 83 SER A C 1
ATOM 658 O O . SER A 1 83 ? -16.909 -17.934 7.453 1.00 86.50 83 SER A O 1
ATOM 660 N N . ALA A 1 84 ? -16.616 -19.369 9.169 1.00 88.94 84 ALA A N 1
ATOM 661 C CA . ALA A 1 84 ? -16.958 -20.594 8.442 1.00 88.94 84 ALA A CA 1
ATOM 662 C C . ALA A 1 84 ? -16.136 -20.848 7.157 1.00 88.94 84 ALA A C 1
ATOM 664 O O . ALA A 1 84 ? -16.619 -21.511 6.244 1.00 88.94 84 ALA A O 1
ATOM 665 N N . ARG A 1 85 ? -14.899 -20.337 7.083 1.00 90.06 85 ARG A N 1
ATOM 666 C CA . ARG A 1 85 ? -13.945 -20.642 6.009 1.00 90.06 85 ARG A CA 1
ATOM 667 C C . ARG A 1 85 ? -12.578 -20.983 6.577 1.00 90.06 85 ARG A C 1
ATOM 669 O O . ARG A 1 85 ? -12.148 -20.414 7.579 1.00 90.06 85 ARG A O 1
ATOM 676 N N . SER A 1 86 ? -11.888 -21.903 5.921 1.00 90.62 86 SER A N 1
ATOM 677 C CA . SER A 1 86 ? -10.581 -22.399 6.333 1.00 90.62 86 SER A CA 1
ATOM 678 C C . SER A 1 86 ? -9.580 -22.437 5.177 1.00 90.62 86 SER A C 1
ATOM 680 O O . SER A 1 86 ? -9.916 -22.326 3.992 1.00 90.62 86 SER A O 1
ATOM 682 N N . ALA A 1 87 ? -8.308 -22.631 5.527 1.00 90.12 87 ALA A N 1
ATOM 683 C CA . ALA A 1 87 ? -7.260 -22.878 4.541 1.00 90.12 87 ALA A CA 1
ATOM 684 C C . ALA A 1 87 ? -7.525 -24.162 3.732 1.00 90.12 87 ALA A C 1
ATOM 686 O O . ALA A 1 87 ? -7.162 -24.230 2.560 1.00 90.12 87 ALA A O 1
ATOM 687 N N . LEU A 1 88 ? -8.197 -25.154 4.330 1.00 92.50 88 LEU A N 1
ATOM 688 C CA . LEU A 1 88 ? -8.549 -26.395 3.647 1.00 92.50 88 LEU A CA 1
ATOM 689 C C . LEU A 1 88 ? -9.598 -26.152 2.557 1.00 92.50 88 LEU A C 1
ATOM 691 O O . LEU A 1 88 ? -9.421 -26.628 1.441 1.00 92.50 88 LEU A O 1
ATOM 695 N N . ASP A 1 89 ? -10.622 -25.341 2.837 1.00 90.00 89 ASP A N 1
ATOM 696 C CA . ASP A 1 89 ? -11.643 -24.972 1.842 1.00 90.00 89 ASP A CA 1
ATOM 697 C C . ASP A 1 89 ? -11.016 -24.254 0.640 1.00 90.00 89 ASP A C 1
ATOM 699 O O . ASP A 1 89 ? -11.394 -24.481 -0.511 1.00 90.00 89 ASP A O 1
ATOM 703 N N . SER A 1 90 ? -10.001 -23.426 0.907 1.00 89.62 90 SER A N 1
ATOM 704 C CA . SER A 1 90 ? -9.222 -22.740 -0.130 1.00 89.62 90 SER A CA 1
ATOM 705 C C . SER A 1 90 ? -8.447 -23.730 -0.996 1.00 89.62 90 SER A C 1
ATOM 707 O O . SER A 1 90 ? -8.473 -23.630 -2.219 1.00 89.62 90 SER A O 1
ATOM 709 N N . ALA A 1 91 ? -7.772 -24.696 -0.365 1.00 92.50 91 ALA A N 1
ATOM 710 C CA . ALA A 1 91 ? -6.991 -25.713 -1.059 1.00 92.50 91 ALA A CA 1
ATOM 711 C C . ALA A 1 91 ? -7.875 -26.638 -1.909 1.00 92.50 91 ALA A C 1
ATOM 713 O O . ALA A 1 91 ? -7.511 -26.949 -3.041 1.00 92.50 91 ALA A O 1
ATOM 714 N N . LEU A 1 92 ? -9.044 -27.030 -1.394 1.00 93.44 92 LEU A N 1
ATOM 715 C CA . LEU A 1 92 ? -10.026 -27.832 -2.127 1.00 93.44 92 LEU A CA 1
ATOM 716 C C . LEU A 1 92 ? -10.574 -27.066 -3.335 1.00 93.44 92 LEU A C 1
ATOM 718 O O . LEU A 1 92 ? -10.484 -27.558 -4.456 1.00 93.44 92 LEU A O 1
ATOM 722 N N . SER A 1 93 ? -11.037 -25.828 -3.130 1.00 92.06 93 SER A N 1
ATOM 723 C CA . SER A 1 93 ? -11.545 -24.975 -4.216 1.00 92.06 93 SER A CA 1
ATOM 724 C C . SER A 1 93 ? -10.494 -24.762 -5.309 1.00 92.06 93 SER A C 1
ATOM 726 O O . SER A 1 93 ? -10.793 -24.820 -6.501 1.00 92.06 93 SER A O 1
ATOM 728 N N . PHE A 1 94 ? -9.238 -24.551 -4.908 1.00 92.81 94 PHE A N 1
ATOM 729 C CA . PHE A 1 94 ? -8.112 -24.417 -5.825 1.00 92.81 94 PHE A CA 1
ATOM 730 C C . PHE A 1 94 ? -7.835 -25.712 -6.601 1.00 92.81 94 PHE A C 1
ATOM 732 O O . PHE A 1 94 ? -7.653 -25.678 -7.818 1.00 92.81 94 PHE A O 1
ATOM 739 N N . GLN A 1 95 ? -7.850 -26.863 -5.924 1.00 95.00 95 GLN A N 1
ATOM 740 C CA . GLN A 1 95 ? -7.654 -28.164 -6.558 1.00 95.00 95 GLN A CA 1
ATOM 741 C C . GLN A 1 95 ? -8.750 -28.468 -7.588 1.00 95.00 95 GLN A C 1
ATOM 743 O O . GLN A 1 95 ? -8.445 -28.966 -8.676 1.00 95.00 95 GLN A O 1
ATOM 748 N N . ASP A 1 96 ? -10.006 -28.170 -7.265 1.00 95.69 96 ASP A N 1
ATOM 749 C CA . ASP A 1 96 ? -11.132 -28.373 -8.175 1.00 95.69 96 ASP A CA 1
ATOM 750 C C . ASP A 1 96 ? -11.028 -27.461 -9.400 1.00 95.69 96 ASP A C 1
ATOM 752 O O . ASP A 1 96 ? -11.156 -27.943 -10.526 1.00 95.69 96 ASP A O 1
ATOM 756 N N . LEU A 1 97 ? -10.662 -26.188 -9.208 1.00 94.94 97 LEU A N 1
ATOM 757 C CA . LEU A 1 97 ? -10.412 -25.248 -10.305 1.00 94.94 97 LEU A CA 1
ATOM 758 C C . LEU A 1 97 ? -9.301 -25.746 -11.247 1.00 94.94 97 LEU A C 1
ATOM 760 O O . LEU A 1 97 ? -9.452 -25.698 -12.469 1.00 94.94 97 LEU A O 1
ATOM 764 N N . MET A 1 98 ? -8.198 -26.263 -10.695 1.00 96.38 98 MET A N 1
ATOM 765 C CA . MET A 1 98 ? -7.103 -26.819 -11.494 1.00 96.38 98 MET A CA 1
ATOM 766 C C . MET A 1 98 ? -7.540 -28.044 -12.305 1.00 96.38 98 MET A C 1
ATOM 768 O O . MET A 1 98 ? -7.193 -28.152 -13.483 1.00 96.38 98 MET A O 1
ATOM 772 N N . LYS A 1 99 ? -8.302 -28.963 -11.696 1.00 96.38 99 LYS A N 1
ATOM 773 C CA . LYS A 1 99 ? -8.821 -30.158 -12.381 1.00 96.38 99 LYS A CA 1
ATOM 774 C C . LYS A 1 99 ? -9.798 -29.781 -13.488 1.00 96.38 99 LYS A C 1
ATOM 776 O O . LYS A 1 99 ? -9.721 -30.335 -14.582 1.00 96.38 99 LYS A O 1
ATOM 781 N N . ASP A 1 100 ? -10.698 -28.841 -13.227 1.00 97.12 100 ASP A N 1
ATOM 782 C CA . ASP A 1 100 ? -11.659 -28.362 -14.217 1.00 97.12 100 ASP A CA 1
ATOM 783 C C . ASP A 1 100 ? -10.964 -27.690 -15.403 1.00 97.12 100 ASP A C 1
ATOM 785 O O . ASP A 1 100 ? -11.308 -27.972 -16.553 1.00 97.12 100 ASP A O 1
ATOM 789 N N . TYR A 1 101 ? -9.943 -26.867 -15.146 1.00 96.94 101 TYR A N 1
ATOM 790 C CA . TYR A 1 101 ? -9.107 -26.294 -16.199 1.00 96.94 101 TYR A CA 1
ATOM 791 C C . TYR A 1 101 ? -8.428 -27.390 -17.031 1.00 96.94 101 TYR A C 1
ATOM 793 O O . TYR A 1 101 ? -8.528 -27.391 -18.259 1.00 96.94 101 TYR A O 1
ATOM 801 N N . GLN A 1 102 ? -7.799 -28.367 -16.368 1.00 97.12 102 GLN A N 1
ATOM 802 C CA . GLN A 1 102 ? -7.112 -29.471 -17.034 1.00 97.12 102 GLN A CA 1
ATOM 803 C C . GLN A 1 102 ? -8.054 -30.278 -17.933 1.00 97.12 102 GLN A C 1
ATOM 805 O O . GLN A 1 102 ? -7.680 -30.628 -19.050 1.00 97.12 102 GLN A O 1
ATOM 810 N N . ARG A 1 103 ? -9.286 -30.551 -17.485 1.00 97.38 103 ARG A N 1
ATOM 811 C CA . ARG A 1 103 ? -10.283 -31.269 -18.293 1.00 97.38 103 ARG A CA 1
ATOM 812 C C . ARG A 1 103 ? -10.686 -30.500 -19.552 1.00 97.38 103 ARG A C 1
ATOM 814 O O . ARG A 1 103 ? -10.948 -31.130 -20.569 1.00 97.38 103 ARG A O 1
ATOM 821 N N . ARG A 1 104 ? -10.760 -29.166 -19.489 1.00 97.56 104 ARG A N 1
ATOM 822 C CA . ARG A 1 104 ? -11.186 -28.318 -20.620 1.00 97.56 104 ARG A CA 1
ATOM 823 C C . ARG A 1 104 ? -10.072 -28.055 -21.627 1.00 97.56 104 ARG A C 1
ATOM 825 O O . ARG A 1 104 ? -10.349 -27.948 -22.816 1.00 97.56 104 ARG A O 1
ATOM 832 N N . HIS A 1 105 ? -8.835 -27.929 -21.153 1.00 95.75 105 HIS A N 1
ATOM 833 C CA . HIS A 1 105 ? -7.705 -27.479 -21.971 1.00 95.75 105 HIS A CA 1
ATOM 834 C C . HIS A 1 105 ? -6.646 -28.562 -22.208 1.00 95.75 105 HIS A C 1
ATOM 836 O O . HIS A 1 105 ? -5.696 -28.329 -22.946 1.00 95.75 105 HIS A O 1
ATOM 842 N N . TYR A 1 106 ? -6.808 -29.752 -21.622 1.00 95.25 106 TYR A N 1
ATOM 843 C CA . TYR A 1 106 ? -5.907 -30.904 -21.763 1.00 95.25 106 TYR A CA 1
ATOM 844 C C . TYR A 1 106 ? -4.453 -30.642 -21.329 1.00 95.25 106 TYR A C 1
ATOM 846 O O . TYR A 1 106 ? -3.545 -31.389 -21.686 1.00 95.25 106 TYR A O 1
ATOM 854 N N . HIS A 1 107 ? -4.225 -29.619 -20.505 1.00 94.75 107 HIS A N 1
ATOM 855 C CA . HIS A 1 107 ? -2.950 -29.352 -19.843 1.00 94.75 107 HIS A CA 1
ATOM 856 C C . HIS A 1 107 ? -3.170 -28.656 -18.494 1.00 94.75 107 HIS A C 1
ATOM 858 O O . HIS A 1 107 ? -4.238 -28.105 -18.225 1.00 94.75 107 HIS A O 1
ATOM 864 N N . TRP A 1 108 ? -2.157 -28.676 -17.626 1.00 91.69 108 TRP A N 1
ATOM 865 C CA . TRP A 1 108 ? -2.212 -27.976 -16.340 1.00 91.69 108 TRP A CA 1
ATOM 866 C C . TRP A 1 108 ? -2.076 -26.456 -16.517 1.00 91.69 108 TRP A C 1
ATOM 868 O O . TRP A 1 108 ? -1.355 -26.018 -17.421 1.00 91.69 108 TRP A O 1
ATOM 878 N N . PRO A 1 109 ? -2.736 -25.643 -15.671 1.00 93.00 109 PRO A N 1
ATOM 879 C CA . PRO A 1 109 ? -2.563 -24.199 -15.695 1.00 93.00 109 PRO A CA 1
ATOM 880 C C . PRO A 1 109 ? -1.184 -23.810 -15.150 1.00 93.00 109 PRO A C 1
ATOM 882 O O . PRO A 1 109 ? -0.641 -24.459 -14.254 1.00 93.00 109 PRO A O 1
ATOM 885 N N . THR A 1 110 ? -0.636 -22.705 -15.651 1.00 93.06 110 THR A N 1
ATOM 886 C CA . THR A 1 110 ? 0.512 -22.042 -15.023 1.00 93.06 110 THR A CA 1
ATOM 887 C C . THR A 1 110 ? 0.036 -21.279 -13.791 1.00 93.06 110 THR A C 1
ATOM 889 O O . THR A 1 110 ? -0.927 -20.518 -13.860 1.00 93.06 110 THR A O 1
ATOM 892 N N . LEU A 1 111 ? 0.710 -21.481 -12.660 1.00 89.69 111 LEU A N 1
ATOM 893 C CA . LEU A 1 111 ? 0.333 -20.893 -11.377 1.00 89.69 111 LEU A CA 1
ATOM 894 C C . LEU A 1 111 ? 1.272 -19.741 -11.015 1.00 89.69 111 LEU A C 1
ATOM 896 O O . LEU A 1 111 ? 2.490 -19.881 -11.109 1.00 89.69 111 LEU A O 1
ATOM 900 N N . CYS A 1 112 ? 0.701 -18.629 -10.555 1.00 90.62 112 CYS A N 1
ATOM 901 C CA . CYS A 1 112 ? 1.435 -17.502 -9.988 1.00 90.62 112 CYS A CA 1
ATOM 902 C C . CYS A 1 112 ? 1.029 -17.339 -8.521 1.00 90.62 112 CYS A C 1
ATOM 904 O O . CYS A 1 112 ? -0.145 -17.119 -8.224 1.00 90.62 112 CYS A O 1
ATOM 906 N N . PHE A 1 113 ? 1.993 -17.469 -7.609 1.00 89.62 113 PHE A N 1
ATOM 907 C CA . PHE A 1 113 ? 1.780 -17.260 -6.179 1.00 89.62 113 PHE A CA 1
ATOM 908 C C . PHE A 1 113 ? 2.336 -15.895 -5.786 1.00 89.62 113 PHE A C 1
ATOM 910 O O . PHE A 1 113 ? 3.511 -15.611 -6.019 1.00 89.62 113 PHE A O 1
ATOM 917 N N . LEU A 1 114 ? 1.487 -15.065 -5.187 1.00 91.44 114 LEU A N 1
ATOM 918 C CA . LEU A 1 114 ? 1.830 -13.718 -4.746 1.00 91.44 114 LEU A CA 1
ATOM 919 C C . LEU A 1 114 ? 1.805 -13.667 -3.218 1.00 91.44 114 LEU A C 1
ATOM 921 O O . LEU A 1 114 ? 0.823 -14.076 -2.602 1.00 91.44 114 LEU A O 1
ATOM 925 N N . ASP A 1 115 ? 2.879 -13.154 -2.622 1.00 86.81 115 ASP A N 1
ATOM 926 C CA . ASP A 1 115 ? 2.972 -12.883 -1.186 1.00 86.81 115 ASP A CA 1
ATOM 927 C C . ASP A 1 115 ? 3.374 -11.421 -0.979 1.00 86.81 115 ASP A C 1
ATOM 929 O O . ASP A 1 115 ? 4.377 -10.954 -1.525 1.00 86.81 115 ASP A O 1
ATOM 933 N N . ILE A 1 116 ? 2.569 -10.684 -0.214 1.00 85.00 116 ILE A N 1
ATOM 934 C CA . ILE A 1 116 ? 2.797 -9.260 0.035 1.00 85.00 116 ILE A CA 1
ATOM 935 C C . ILE A 1 116 ? 3.674 -9.124 1.277 1.00 85.00 116 ILE A C 1
ATOM 937 O O . ILE A 1 116 ? 3.275 -9.473 2.392 1.00 85.00 116 ILE A O 1
ATOM 941 N N . LYS A 1 117 ? 4.873 -8.562 1.098 1.00 80.75 117 LYS A N 1
ATOM 942 C CA . LYS A 1 117 ? 5.797 -8.291 2.204 1.00 80.75 117 LYS A CA 1
ATOM 943 C C . LYS A 1 117 ? 5.170 -7.291 3.180 1.00 80.75 117 LYS A C 1
ATOM 945 O O . LYS A 1 117 ? 4.855 -6.172 2.792 1.00 80.75 117 LYS A O 1
ATOM 950 N N . SER A 1 118 ? 5.044 -7.690 4.448 1.00 77.75 118 SER A N 1
ATOM 951 C CA . SER A 1 118 ? 4.593 -6.821 5.549 1.00 77.75 118 SER A CA 1
ATOM 952 C C . SER A 1 118 ? 3.276 -6.085 5.261 1.00 77.75 118 SER A C 1
ATOM 954 O O . SER A 1 118 ? 3.152 -4.896 5.531 1.00 77.75 118 SER A O 1
ATOM 956 N N . ALA A 1 119 ? 2.281 -6.792 4.714 1.00 81.25 119 ALA A N 1
ATOM 957 C CA . ALA A 1 119 ? 1.034 -6.193 4.225 1.00 81.25 119 ALA A CA 1
ATOM 958 C C . ALA A 1 119 ? 0.355 -5.219 5.213 1.00 81.25 119 ALA A C 1
ATOM 960 O O . ALA A 1 119 ? -0.077 -4.149 4.803 1.00 81.25 119 ALA A O 1
ATOM 961 N N . TYR A 1 120 ? 0.301 -5.547 6.509 1.00 80.75 120 TYR A N 1
ATOM 962 C CA . TYR A 1 120 ? -0.320 -4.685 7.529 1.00 80.75 120 TYR A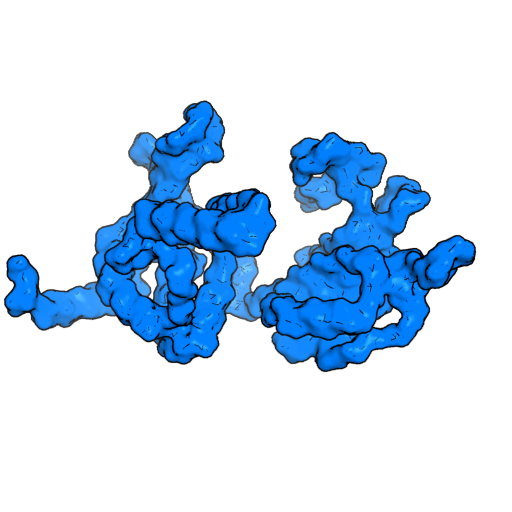 CA 1
ATOM 963 C C . TYR A 1 120 ? 0.478 -3.414 7.848 1.00 80.75 120 TYR A C 1
ATOM 965 O O . TYR A 1 120 ? -0.112 -2.417 8.265 1.00 80.75 120 TYR A O 1
ATOM 973 N N . ASP A 1 121 ? 1.795 -3.449 7.652 1.00 79.00 121 ASP A N 1
ATOM 974 C CA . ASP A 1 121 ? 2.688 -2.322 7.932 1.00 79.00 121 ASP A CA 1
ATOM 975 C C . ASP A 1 121 ? 2.772 -1.365 6.732 1.00 79.00 121 ASP A C 1
ATOM 977 O O . ASP A 1 121 ? 3.004 -0.172 6.904 1.00 79.00 121 ASP A O 1
ATOM 981 N N . VAL A 1 122 ? 2.587 -1.891 5.515 1.00 80.44 122 VAL A N 1
ATOM 982 C CA . VAL A 1 122 ? 2.780 -1.161 4.247 1.00 80.44 122 VAL A CA 1
ATOM 983 C C . VAL A 1 122 ? 1.461 -0.656 3.650 1.00 80.44 122 VAL A C 1
ATOM 985 O O . VAL A 1 122 ? 1.473 0.186 2.754 1.00 80.44 122 VAL A O 1
ATOM 988 N N . VAL A 1 123 ? 0.311 -1.150 4.117 1.00 82.19 123 VAL A N 1
ATOM 989 C CA . VAL A 1 123 ? -0.987 -0.755 3.560 1.00 82.19 123 VAL A CA 1
ATOM 990 C C . VAL A 1 123 ? -1.257 0.740 3.746 1.00 82.19 123 VAL A C 1
ATOM 992 O O . VAL A 1 123 ? -1.180 1.283 4.849 1.00 82.19 123 VAL A O 1
ATOM 995 N N . ASP A 1 124 ? -1.641 1.404 2.656 1.00 86.06 124 ASP A N 1
ATOM 996 C CA . ASP A 1 124 ? -2.126 2.777 2.709 1.00 86.06 124 ASP A CA 1
ATOM 997 C C . ASP A 1 124 ? -3.554 2.808 3.267 1.00 86.06 124 ASP A C 1
ATOM 999 O O . ASP A 1 124 ? -4.534 2.524 2.570 1.00 86.06 124 ASP A O 1
ATOM 1003 N N . ARG A 1 125 ? -3.679 3.173 4.545 1.00 86.94 125 ARG A N 1
ATOM 1004 C CA . ARG A 1 125 ? -4.971 3.224 5.242 1.00 86.94 125 ARG A CA 1
ATOM 1005 C C . ARG A 1 125 ? -5.931 4.252 4.645 1.00 86.94 125 ARG A C 1
ATOM 1007 O O . ARG A 1 125 ? -7.139 4.055 4.733 1.00 86.94 125 ARG A O 1
ATOM 1014 N N . ARG A 1 126 ? -5.436 5.279 3.940 1.00 87.62 126 ARG A N 1
ATOM 1015 C CA . ARG A 1 126 ? -6.288 6.264 3.248 1.00 87.62 126 ARG A CA 1
ATOM 1016 C C . ARG A 1 126 ? -7.167 5.590 2.198 1.00 87.62 126 ARG A C 1
ATOM 1018 O O . ARG A 1 126 ? -8.338 5.937 2.078 1.00 87.62 126 ARG A O 1
ATOM 1025 N N . VAL A 1 127 ? -6.623 4.598 1.490 1.00 89.12 127 VAL A N 1
ATOM 1026 C CA . VAL A 1 127 ? -7.367 3.811 0.496 1.00 89.12 127 VAL A CA 1
ATOM 1027 C C . VAL A 1 127 ? -8.463 2.988 1.176 1.00 89.12 127 VAL A C 1
ATOM 1029 O O . VAL A 1 127 ? -9.580 2.917 0.667 1.00 89.12 127 VAL A O 1
ATOM 1032 N N . ILE A 1 128 ? -8.187 2.429 2.359 1.00 90.62 128 ILE A N 1
ATOM 1033 C CA . ILE A 1 128 ? -9.189 1.705 3.158 1.00 90.62 128 ILE A CA 1
ATOM 1034 C C . ILE A 1 128 ? -10.325 2.654 3.557 1.00 90.62 128 ILE A C 1
ATOM 1036 O O . ILE A 1 128 ? -11.492 2.354 3.306 1.00 90.62 128 ILE A O 1
ATOM 1040 N N . TRP A 1 129 ? -10.000 3.823 4.118 1.00 90.56 129 TRP A N 1
ATOM 1041 C CA . TRP A 1 129 ? -10.993 4.816 4.544 1.00 90.56 129 TRP A CA 1
ATOM 1042 C C . TRP A 1 129 ? -11.851 5.309 3.377 1.00 90.56 129 TRP A C 1
ATOM 1044 O O . TRP A 1 129 ? -13.074 5.357 3.492 1.00 90.56 129 TRP A O 1
ATOM 1054 N N . GLN A 1 130 ? -11.235 5.602 2.230 1.00 90.00 130 GLN A N 1
ATOM 1055 C CA . GLN A 1 130 ? -11.950 5.986 1.012 1.00 90.00 130 GLN A CA 1
ATOM 1056 C C . GLN A 1 130 ? -12.875 4.871 0.514 1.00 90.00 130 GLN A C 1
ATOM 1058 O O . GLN A 1 130 ? -14.016 5.151 0.153 1.00 90.00 130 GLN A O 1
ATOM 1063 N N . SER A 1 131 ? -12.425 3.613 0.546 1.00 90.56 131 SER A N 1
ATOM 1064 C CA . SER A 1 131 ? -13.248 2.467 0.152 1.00 90.56 131 SER A CA 1
ATOM 1065 C C . SER A 1 131 ? -14.445 2.245 1.082 1.00 90.56 131 SER A C 1
ATOM 1067 O O . SER A 1 131 ? -15.496 1.790 0.633 1.00 90.56 131 SER A O 1
ATOM 1069 N N . MET A 1 132 ? -14.311 2.546 2.374 1.00 91.38 132 MET A N 1
ATOM 1070 C CA . MET A 1 132 ? -15.442 2.504 3.304 1.00 91.38 132 MET A CA 1
ATOM 1071 C C . MET A 1 132 ? -16.431 3.639 3.017 1.00 91.38 132 MET A C 1
ATOM 1073 O O . MET A 1 132 ? -17.635 3.414 2.925 1.00 91.38 132 MET A O 1
ATOM 1077 N N . LEU A 1 133 ? -15.939 4.861 2.805 1.00 89.81 133 LEU A N 1
ATOM 1078 C CA . LEU A 1 133 ? -16.798 6.007 2.494 1.00 89.81 133 LEU A CA 1
ATOM 1079 C C . LEU A 1 133 ? -17.556 5.825 1.171 1.00 89.81 133 LEU A C 1
ATOM 1081 O O . LEU A 1 133 ? -18.735 6.161 1.095 1.00 89.81 133 LEU A O 1
ATOM 1085 N N . SER A 1 134 ? -16.920 5.245 0.149 1.00 89.94 134 SER A N 1
ATOM 1086 C CA . SER A 1 134 ? -17.566 4.970 -1.142 1.00 89.94 134 SER A CA 1
ATOM 1087 C C . SER A 1 134 ? -18.645 3.885 -1.069 1.00 89.94 134 SER A C 1
ATOM 1089 O O . SER A 1 134 ? -19.506 3.817 -1.942 1.00 89.94 134 SER A O 1
ATOM 1091 N N . THR A 1 135 ? -18.637 3.066 -0.014 1.00 86.94 135 THR A N 1
ATOM 1092 C CA . THR A 1 135 ? -19.655 2.041 0.261 1.00 86.94 135 THR A CA 1
ATOM 1093 C C . THR A 1 135 ? -20.701 2.508 1.277 1.00 86.94 135 THR A C 1
ATOM 1095 O O . THR A 1 135 ? -21.416 1.696 1.857 1.00 86.94 135 THR A O 1
ATOM 1098 N N . ASN A 1 136 ? -20.846 3.831 1.442 1.00 87.44 136 ASN A N 1
ATOM 1099 C CA . ASN A 1 136 ? -21.779 4.488 2.363 1.00 87.44 136 ASN A CA 1
ATOM 1100 C C . ASN A 1 136 ? -21.541 4.162 3.845 1.00 87.44 136 ASN A C 1
ATOM 1102 O O . ASN A 1 136 ? -22.465 4.280 4.656 1.00 87.44 136 ASN A O 1
ATOM 1106 N N . ALA A 1 137 ? -20.312 3.802 4.236 1.00 92.12 137 ALA A N 1
ATOM 1107 C CA . ALA A 1 137 ? -19.990 3.693 5.650 1.00 92.12 137 ALA A CA 1
ATOM 1108 C C . ALA A 1 137 ? -20.204 5.053 6.346 1.00 92.12 137 ALA A C 1
ATOM 1110 O O . ALA A 1 137 ? -19.706 6.079 5.868 1.00 92.12 137 ALA A O 1
ATOM 1111 N N . PRO A 1 138 ? -20.917 5.094 7.486 1.00 90.94 138 PRO A N 1
ATOM 1112 C CA . PRO A 1 138 ? -21.118 6.322 8.239 1.00 90.94 138 PRO A CA 1
ATOM 1113 C C . PRO A 1 138 ? -19.792 6.997 8.595 1.00 90.94 138 PRO A C 1
ATOM 1115 O O . PRO A 1 138 ? -18.911 6.374 9.193 1.00 90.94 138 PRO A O 1
ATOM 1118 N N . LEU A 1 139 ? -19.687 8.299 8.311 1.00 87.31 139 LEU A N 1
ATOM 1119 C CA . LEU A 1 139 ? -18.500 9.100 8.621 1.00 87.31 139 LEU A CA 1
ATOM 1120 C C . LEU A 1 139 ? -18.017 8.932 10.078 1.00 87.31 139 LEU A C 1
ATOM 1122 O O . LEU A 1 139 ? -16.816 8.757 10.259 1.00 87.31 139 LEU A O 1
ATOM 1126 N N . PRO A 1 140 ? -18.890 8.878 11.111 1.00 86.56 140 PRO A N 1
ATOM 1127 C CA . PRO A 1 140 ? -18.441 8.652 12.485 1.00 86.56 140 PRO A CA 1
ATOM 1128 C C . PRO A 1 140 ? -17.693 7.329 12.695 1.00 86.56 140 PRO A C 1
ATOM 1130 O O . PRO A 1 140 ? -16.764 7.281 13.495 1.00 86.56 140 PRO A O 1
ATOM 1133 N N . ILE A 1 141 ? -18.073 6.261 11.980 1.00 87.75 141 ILE A N 1
ATOM 1134 C CA . ILE A 1 141 ? -17.394 4.959 12.065 1.00 87.75 141 ILE A CA 1
ATOM 1135 C C . ILE A 1 141 ? -16.021 5.055 11.408 1.00 87.75 141 ILE A C 1
ATOM 1137 O O . ILE A 1 141 ? -15.038 4.605 11.989 1.00 87.75 141 ILE A O 1
ATOM 1141 N N . VAL A 1 142 ? -15.936 5.679 10.231 1.00 89.81 142 VAL A N 1
ATOM 1142 C CA . VAL A 1 142 ? -14.656 5.868 9.537 1.00 89.81 142 VAL A CA 1
ATOM 1143 C C . VAL A 1 142 ? -13.717 6.735 10.376 1.00 89.81 142 VAL A C 1
ATOM 1145 O O . VAL A 1 142 ? -12.588 6.330 10.617 1.00 89.81 142 VAL A O 1
ATOM 1148 N N . SER A 1 143 ? -14.190 7.862 10.918 1.00 85.38 143 SER A N 1
ATOM 1149 C CA . SER A 1 143 ? -13.392 8.722 11.804 1.00 85.38 143 SER A CA 1
ATOM 1150 C C . SER A 1 143 ? -12.903 7.990 13.055 1.00 85.38 143 SER A C 1
ATOM 1152 O O . SER A 1 143 ? -11.762 8.181 13.474 1.00 85.38 143 SER A O 1
ATOM 1154 N N . LEU A 1 144 ? -13.743 7.135 13.641 1.00 85.06 144 LEU A N 1
ATOM 1155 C CA . LEU A 1 144 ? -13.365 6.305 14.780 1.00 85.06 144 LEU A CA 1
ATOM 1156 C C . LEU A 1 144 ? -12.263 5.300 14.415 1.00 85.06 144 LEU A C 1
ATOM 1158 O O . LEU A 1 144 ? -11.308 5.137 15.172 1.00 85.06 144 LEU A O 1
ATOM 1162 N N . LEU A 1 145 ? -12.378 4.634 13.263 1.00 88.19 145 LEU A N 1
ATOM 1163 C CA . LEU A 1 145 ? -11.366 3.695 12.779 1.00 88.19 145 LEU A CA 1
ATOM 1164 C C . LEU A 1 145 ? -10.050 4.404 12.452 1.00 88.19 145 LEU A C 1
ATOM 1166 O O . LEU A 1 145 ? -8.999 3.952 12.901 1.00 88.19 145 LEU A O 1
ATOM 1170 N N . SER A 1 146 ? -10.095 5.543 11.760 1.00 87.38 146 SER A N 1
ATOM 1171 C CA . SER A 1 146 ? -8.908 6.368 11.519 1.00 87.38 146 SER A CA 1
ATOM 1172 C C . SER A 1 146 ? -8.227 6.742 12.836 1.00 87.38 146 SER A C 1
ATOM 1174 O O . SER A 1 146 ? -7.022 6.566 12.979 1.00 87.38 146 SER A O 1
ATOM 1176 N N . ASN A 1 147 ? -8.988 7.143 13.860 1.00 83.25 147 ASN A N 1
ATOM 1177 C CA . ASN A 1 147 ? -8.417 7.458 15.170 1.00 83.25 147 ASN A CA 1
ATOM 1178 C C . ASN A 1 147 ? -7.752 6.247 15.860 1.00 83.25 147 ASN A C 1
ATOM 1180 O O . ASN A 1 147 ? -6.731 6.404 16.528 1.00 83.25 147 ASN A O 1
ATOM 1184 N N . LEU A 1 148 ? -8.297 5.040 15.675 1.00 83.69 148 LEU A N 1
ATOM 1185 C CA . LEU A 1 148 ? -7.736 3.800 16.221 1.00 83.69 148 LEU A CA 1
ATOM 1186 C C . LEU A 1 148 ? -6.436 3.358 15.533 1.00 83.69 148 LEU A C 1
ATOM 1188 O O . LEU A 1 148 ? -5.614 2.692 16.172 1.00 83.69 148 LEU A O 1
ATOM 1192 N N . PHE A 1 149 ? -6.261 3.662 14.245 1.00 85.56 149 PHE A N 1
ATOM 1193 C CA . PHE A 1 149 ? -5.204 3.064 13.420 1.00 85.56 149 PHE A CA 1
ATOM 1194 C C . PHE A 1 149 ? -4.174 4.049 12.849 1.00 85.56 149 PHE A C 1
ATOM 1196 O O . PHE A 1 149 ? -3.069 3.605 12.538 1.00 85.56 149 PHE A O 1
ATOM 1203 N N . ASP A 1 150 ? -4.475 5.344 12.734 1.00 82.88 150 ASP A N 1
ATOM 1204 C CA . ASP A 1 150 ? -3.571 6.320 12.103 1.00 82.88 150 ASP A CA 1
ATOM 1205 C C . ASP A 1 150 ? -2.632 6.994 13.120 1.00 82.88 150 ASP A C 1
ATOM 1207 O O . ASP A 1 150 ? -1.424 7.062 12.892 1.00 82.88 150 ASP A O 1
ATOM 1211 N N . ASP A 1 151 ? -3.151 7.392 14.286 1.00 77.00 151 ASP A N 1
ATOM 1212 C CA . ASP A 1 151 ? -2.394 8.090 15.340 1.00 77.00 151 ASP A CA 1
ATOM 1213 C C . ASP A 1 151 ? -1.915 7.141 16.451 1.00 77.00 151 ASP A C 1
ATOM 1215 O O . ASP A 1 151 ? -2.087 7.407 17.642 1.00 77.00 151 ASP A O 1
ATOM 1219 N N . VAL A 1 152 ? -1.354 5.995 16.068 1.00 82.38 152 VAL A N 1
ATOM 1220 C CA . VAL A 1 152 ? -0.864 4.982 17.015 1.00 82.38 152 VAL A CA 1
ATOM 1221 C C . VAL A 1 152 ? 0.559 5.315 17.447 1.00 82.38 152 VAL A C 1
ATOM 1223 O O . VAL A 1 152 ? 1.407 5.664 16.626 1.00 82.38 152 VAL A O 1
ATOM 1226 N N . SER A 1 153 ? 0.839 5.159 18.733 1.00 87.19 153 SER A N 1
ATOM 1227 C CA . SER A 1 153 ? 2.189 5.181 19.280 1.00 87.19 153 SER A CA 1
ATOM 1228 C C . SER A 1 153 ? 2.592 3.787 19.745 1.00 87.19 153 SER A C 1
ATOM 1230 O O . SER A 1 153 ? 1.748 2.948 20.065 1.00 87.19 153 SER A O 1
ATOM 1232 N N . ILE A 1 154 ? 3.887 3.492 19.722 1.00 89.12 154 ILE A N 1
ATOM 1233 C CA . ILE A 1 154 ? 4.411 2.185 20.096 1.00 89.12 154 ILE A CA 1
ATOM 1234 C C . ILE A 1 154 ? 5.670 2.300 20.945 1.00 89.12 154 ILE A C 1
ATOM 1236 O O . ILE A 1 154 ? 6.506 3.161 20.704 1.00 89.12 154 ILE A O 1
ATOM 1240 N N . SER A 1 155 ? 5.850 1.372 21.875 1.00 90.19 155 SER A N 1
ATOM 1241 C CA . SER A 1 155 ? 7.130 1.140 22.552 1.00 90.19 155 SER A CA 1
ATOM 1242 C C . SER A 1 155 ? 7.576 -0.295 22.318 1.00 90.19 155 SER A C 1
ATOM 1244 O O . SER A 1 155 ? 6.759 -1.213 22.295 1.00 90.19 155 SER A O 1
ATOM 1246 N N . VAL A 1 156 ? 8.873 -0.515 22.131 1.00 89.94 156 VAL A N 1
ATOM 1247 C CA . VAL A 1 156 ? 9.438 -1.853 21.944 1.00 89.94 156 VAL A CA 1
ATOM 1248 C C . VAL A 1 156 ? 9.734 -2.463 23.309 1.00 89.94 156 VAL A C 1
ATOM 1250 O O . VAL A 1 156 ? 10.485 -1.897 24.102 1.00 89.94 156 VAL A O 1
ATOM 1253 N N . LEU A 1 157 ? 9.160 -3.638 23.564 1.00 88.75 157 LEU A N 1
ATOM 1254 C CA . LEU A 1 157 ? 9.446 -4.462 24.731 1.00 88.75 157 LEU A CA 1
ATOM 1255 C C . LEU A 1 157 ? 10.494 -5.515 24.378 1.00 88.75 157 LEU A C 1
ATOM 1257 O O . LEU A 1 157 ? 10.239 -6.417 23.574 1.00 88.75 157 LEU A O 1
ATOM 1261 N N . ASN A 1 158 ? 11.652 -5.441 25.030 1.00 83.56 158 ASN A N 1
ATOM 1262 C CA . ASN A 1 158 ? 12.700 -6.448 24.915 1.00 83.56 158 ASN A CA 1
ATOM 1263 C C . ASN A 1 158 ? 13.238 -6.820 26.299 1.00 83.56 158 ASN A C 1
ATOM 1265 O O . ASN A 1 158 ? 13.794 -5.972 26.984 1.00 83.56 158 ASN A O 1
ATOM 1269 N N . GLN A 1 159 ? 13.076 -8.083 26.709 1.00 78.44 159 GLN A N 1
ATOM 1270 C CA . GLN A 1 159 ? 13.598 -8.617 27.980 1.00 78.44 159 GLN A CA 1
ATOM 1271 C C . GLN A 1 159 ? 13.323 -7.710 29.201 1.00 78.44 159 GLN A C 1
ATOM 1273 O O . GLN A 1 159 ? 14.215 -7.427 29.993 1.00 78.44 159 GLN A O 1
ATOM 1278 N N . ASN A 1 160 ? 12.071 -7.262 29.349 1.00 80.06 160 ASN A N 1
ATOM 1279 C CA . ASN A 1 160 ? 11.589 -6.328 30.384 1.00 80.06 160 ASN A CA 1
ATOM 1280 C C . ASN A 1 160 ? 12.120 -4.886 30.301 1.00 80.06 160 ASN A C 1
ATOM 1282 O O . ASN A 1 160 ? 11.755 -4.063 31.138 1.00 80.06 160 ASN A O 1
ATOM 1286 N N . CYS A 1 161 ? 12.907 -4.548 29.284 1.00 84.56 161 CYS A N 1
ATOM 1287 C CA . CYS A 1 161 ? 13.215 -3.167 28.939 1.00 84.56 161 CYS A CA 1
ATOM 1288 C C . CYS A 1 161 ? 12.152 -2.621 27.981 1.00 84.56 161 CYS A C 1
ATOM 1290 O O . CYS A 1 161 ? 11.712 -3.317 27.061 1.00 84.56 161 CYS A O 1
ATOM 1292 N N . VAL A 1 162 ? 11.762 -1.367 28.198 1.00 89.19 162 VAL A N 1
ATOM 1293 C CA . VAL A 1 162 ? 10.818 -0.625 27.357 1.00 89.19 162 VAL A CA 1
ATOM 1294 C C . VAL A 1 162 ? 11.598 0.478 26.653 1.00 89.19 162 VAL A C 1
ATOM 1296 O O . VAL A 1 162 ? 12.340 1.209 27.308 1.00 89.19 162 VAL A O 1
ATOM 1299 N N . SER A 1 163 ? 11.472 0.584 25.332 1.00 90.94 163 SER A N 1
ATOM 1300 C CA . SER A 1 163 ? 12.041 1.716 24.600 1.00 90.94 163 SER A CA 1
ATOM 1301 C C . SER A 1 163 ? 11.274 3.007 24.878 1.00 90.94 163 SER A C 1
ATOM 1303 O O . SER A 1 163 ? 10.125 2.987 25.330 1.00 90.94 163 SER A O 1
ATOM 1305 N N . GLU A 1 164 ? 11.869 4.131 24.484 1.00 88.31 164 GLU A N 1
ATOM 1306 C CA . GLU A 1 164 ? 11.110 5.362 24.282 1.00 88.31 164 GLU A CA 1
ATOM 1307 C C . GLU A 1 164 ? 9.958 5.141 23.293 1.00 88.31 164 GLU A C 1
ATOM 1309 O O . GLU A 1 164 ? 9.976 4.216 22.469 1.00 88.31 164 GLU A O 1
ATOM 1314 N N . GLU A 1 165 ? 8.936 5.978 23.421 1.00 85.81 165 GLU A N 1
ATOM 1315 C CA . GLU A 1 165 ? 7.751 5.924 22.584 1.00 85.81 165 GLU A CA 1
ATOM 1316 C C . GLU A 1 165 ? 8.063 6.408 21.163 1.00 85.81 165 GLU A C 1
ATOM 1318 O O . GLU A 1 165 ? 8.628 7.477 20.938 1.00 85.81 165 GLU A O 1
ATOM 1323 N N . LEU A 1 166 ? 7.653 5.609 20.187 1.00 82.69 166 LEU A N 1
ATOM 1324 C CA . LEU A 1 166 ? 7.811 5.848 18.764 1.00 82.69 166 LEU A CA 1
ATOM 1325 C C . LEU A 1 166 ? 6.428 6.072 18.154 1.00 82.69 166 LEU A C 1
ATOM 1327 O O . LEU A 1 166 ? 5.476 5.360 18.456 1.00 82.69 166 LEU A O 1
ATOM 1331 N N . SER A 1 167 ? 6.295 7.044 17.260 1.00 77.25 167 SER A N 1
ATOM 1332 C CA . SER A 1 167 ? 5.070 7.244 16.478 1.00 77.25 167 SER A CA 1
ATOM 1333 C C . SER A 1 167 ? 5.369 6.895 15.019 1.00 77.25 167 SER A C 1
ATOM 1335 O O . SER A 1 167 ? 6.026 7.698 14.354 1.00 77.25 167 SER A O 1
ATOM 1337 N N . PRO A 1 168 ? 4.906 5.742 14.493 1.00 63.12 168 PRO A N 1
ATOM 1338 C CA . PRO A 1 168 ? 5.229 5.278 13.138 1.00 63.12 168 PRO A CA 1
ATOM 1339 C C . PRO A 1 168 ? 4.827 6.258 12.022 1.00 63.12 168 PRO A C 1
ATOM 1341 O O . PRO A 1 168 ? 5.334 6.151 10.910 1.00 63.12 168 PRO A O 1
ATOM 1344 N N . HIS A 1 169 ? 3.938 7.217 12.318 1.00 58.38 169 HIS A N 1
ATOM 1345 C CA . HIS A 1 169 ? 3.421 8.201 11.364 1.00 58.38 169 HIS A CA 1
ATOM 1346 C C . HIS A 1 169 ? 3.684 9.675 11.709 1.00 58.38 169 HIS A C 1
ATOM 1348 O O . HIS A 1 169 ? 3.239 10.539 10.954 1.00 58.38 169 HIS A O 1
ATOM 1354 N N . LYS A 1 170 ? 4.457 10.011 12.758 1.00 41.66 170 LYS A N 1
ATOM 1355 C CA . LYS A 1 170 ? 4.929 11.400 12.939 1.00 41.66 170 LYS A CA 1
ATOM 1356 C C . LYS A 1 170 ? 6.085 11.695 11.980 1.00 41.66 170 LYS A C 1
ATOM 1358 O O . LYS A 1 170 ? 7.216 11.923 12.391 1.00 41.66 170 LYS A O 1
ATOM 1363 N N . ASN A 1 171 ? 5.787 11.760 10.685 1.00 35.38 171 ASN A N 1
ATOM 1364 C CA . ASN A 1 171 ? 6.453 12.777 9.887 1.00 35.38 171 ASN A CA 1
ATOM 1365 C C . ASN A 1 171 ? 5.981 14.118 10.455 1.00 35.38 171 ASN A C 1
ATOM 1367 O O . ASN A 1 171 ? 4.781 14.316 10.632 1.00 35.38 171 ASN A O 1
ATOM 1371 N N . ASN A 1 172 ? 6.901 15.035 10.746 1.00 35.09 172 ASN A N 1
ATOM 1372 C CA . ASN A 1 172 ? 6.626 16.405 11.201 1.00 35.09 172 ASN A CA 1
ATOM 1373 C C . ASN A 1 172 ? 5.880 17.269 10.156 1.00 35.09 172 ASN A C 1
ATOM 1375 O O . ASN A 1 172 ? 6.046 18.485 10.122 1.00 35.09 172 ASN A O 1
ATOM 1379 N N . ASN A 1 173 ? 5.055 16.671 9.297 1.00 33.84 173 ASN A N 1
ATOM 1380 C CA . ASN A 1 173 ? 4.210 17.397 8.370 1.00 33.84 173 ASN A CA 1
ATOM 1381 C C . ASN A 1 173 ? 2.834 17.583 9.018 1.00 33.84 173 ASN A C 1
ATOM 1383 O O . ASN A 1 173 ? 2.183 16.596 9.364 1.00 33.84 173 ASN A O 1
ATOM 1387 N N . PRO A 1 174 ? 2.389 18.834 9.222 1.00 35.22 174 PRO A N 1
ATOM 1388 C CA . PRO A 1 174 ? 1.135 19.116 9.896 1.00 35.22 174 PRO A CA 1
ATOM 1389 C C . PRO A 1 174 ? -0.048 18.447 9.186 1.00 35.22 174 PRO A C 1
ATOM 1391 O O . PRO A 1 174 ? -0.108 18.363 7.954 1.00 35.22 174 PRO A O 1
ATOM 1394 N N . VAL A 1 175 ? -1.010 18.040 10.018 1.00 38.66 175 VAL A N 1
ATOM 1395 C CA . VAL A 1 175 ? -2.278 17.317 9.779 1.00 38.66 175 VAL A CA 1
ATOM 1396 C C . VAL A 1 175 ? -3.270 18.072 8.855 1.00 38.66 175 VAL A C 1
ATOM 1398 O O . VAL A 1 175 ? -4.466 17.813 8.837 1.00 38.66 175 VAL A O 1
ATOM 1401 N N . HIS A 1 176 ? -2.783 18.982 8.008 1.00 37.31 176 HIS A N 1
ATOM 1402 C CA . HIS A 1 176 ? -3.577 19.704 7.008 1.00 37.31 176 HIS A CA 1
ATOM 1403 C C . HIS A 1 176 ? -2.994 19.697 5.588 1.00 37.31 176 HIS A C 1
ATOM 1405 O O . HIS A 1 176 ? -3.555 20.340 4.703 1.00 37.31 176 HIS A O 1
ATOM 1411 N N . SER A 1 177 ? -1.916 18.959 5.314 1.00 44.47 177 SER A N 1
ATOM 1412 C CA . SER A 1 177 ? -1.504 18.743 3.923 1.00 44.47 177 SER A CA 1
ATOM 1413 C C . SER A 1 177 ? -2.287 17.565 3.350 1.00 44.47 177 SER A C 1
ATOM 1415 O O . SER A 1 177 ? -2.076 16.426 3.753 1.00 44.47 177 SER A O 1
ATOM 1417 N N . PHE A 1 178 ? -3.214 17.815 2.419 1.00 51.69 178 PHE A N 1
ATOM 1418 C CA . PHE A 1 178 ? -3.664 16.751 1.523 1.00 51.69 178 PHE A CA 1
ATOM 1419 C C . PHE A 1 178 ? -2.406 16.201 0.840 1.00 51.69 178 PHE A C 1
ATOM 1421 O O . PHE A 1 178 ? -1.749 16.953 0.114 1.00 51.69 178 PHE A O 1
ATOM 1428 N N . PRO A 1 179 ? -2.006 14.947 1.100 1.00 70.44 179 PRO A N 1
ATOM 1429 C CA . PRO A 1 179 ? -0.782 14.421 0.532 1.00 70.44 179 PRO A CA 1
ATOM 1430 C C . PRO A 1 179 ? -0.994 14.294 -0.971 1.00 70.44 179 PRO A C 1
ATOM 1432 O O . PRO A 1 179 ? -1.842 13.525 -1.429 1.00 70.44 179 PRO A O 1
ATOM 1435 N N . ILE A 1 180 ? -0.243 15.076 -1.743 1.00 82.50 180 ILE A N 1
ATOM 1436 C CA . ILE A 1 180 ? -0.259 14.919 -3.186 1.00 82.50 180 ILE A CA 1
ATOM 1437 C C . ILE A 1 180 ? 0.287 13.537 -3.552 1.00 82.50 180 ILE A C 1
ATOM 1439 O O . ILE A 1 180 ? 1.321 13.100 -3.055 1.00 82.50 180 ILE A O 1
ATOM 1443 N N . SER A 1 181 ? -0.435 12.852 -4.432 1.00 87.25 181 SER A N 1
ATOM 1444 C CA . SER A 1 181 ? -0.039 11.552 -4.973 1.00 87.25 181 SER A CA 1
ATOM 1445 C C . SER A 1 181 ? 0.624 11.777 -6.325 1.00 87.25 181 SER A C 1
ATOM 1447 O O . SER A 1 181 ? -0.027 12.257 -7.259 1.00 87.25 181 SER A O 1
ATOM 1449 N N . LEU A 1 182 ? 1.917 11.468 -6.398 1.00 87.69 182 LEU A N 1
ATOM 1450 C CA . LEU A 1 182 ? 2.714 11.497 -7.618 1.00 87.69 182 LEU A CA 1
ATOM 1451 C C . LEU A 1 182 ? 2.951 10.058 -8.078 1.00 87.69 182 LEU A C 1
ATOM 1453 O O . LEU A 1 182 ? 3.289 9.194 -7.269 1.00 87.69 182 LEU A O 1
ATOM 1457 N N . SER A 1 183 ? 2.808 9.793 -9.370 1.00 89.94 183 SER A N 1
ATOM 1458 C CA . SER A 1 183 ? 3.189 8.508 -9.965 1.00 89.94 183 SER A CA 1
ATOM 1459 C C . SER A 1 183 ? 4.123 8.730 -11.139 1.00 89.94 183 SER A C 1
ATOM 1461 O O . SER A 1 183 ? 4.011 9.732 -11.839 1.00 89.94 183 SER A O 1
ATOM 1463 N N . LEU A 1 184 ? 5.036 7.785 -11.346 1.00 89.88 184 LEU A N 1
ATOM 1464 C CA . LEU A 1 184 ? 5.972 7.780 -12.461 1.00 89.88 184 LEU A CA 1
ATOM 1465 C C . LEU A 1 184 ? 5.721 6.538 -13.317 1.00 89.88 184 LEU A C 1
ATOM 1467 O O . LEU A 1 184 ? 5.595 5.437 -12.782 1.00 89.88 184 LEU A O 1
ATOM 1471 N N . TRP A 1 185 ? 5.699 6.709 -14.633 1.00 89.00 185 TRP A N 1
ATOM 1472 C CA . TRP A 1 185 ? 5.601 5.614 -15.585 1.00 89.00 185 TRP A CA 1
ATOM 1473 C C . TRP A 1 185 ? 6.602 5.802 -16.729 1.00 89.00 185 TRP A C 1
ATOM 1475 O O . TRP A 1 185 ? 6.576 6.813 -17.418 1.00 89.00 185 TRP A O 1
ATOM 1485 N N . ASN A 1 186 ? 7.477 4.825 -16.962 1.00 88.06 186 ASN A N 1
ATOM 1486 C CA . ASN A 1 186 ? 8.219 4.754 -18.220 1.00 88.06 186 ASN A CA 1
ATOM 1487 C C . ASN A 1 186 ? 7.380 3.962 -19.244 1.00 88.06 186 ASN A C 1
ATOM 1489 O O . ASN A 1 186 ? 7.077 2.787 -19.022 1.00 88.06 186 ASN A O 1
ATOM 1493 N N . ALA A 1 187 ? 6.991 4.616 -20.344 1.00 84.31 187 ALA A N 1
ATOM 1494 C CA . ALA A 1 187 ? 6.084 4.057 -21.344 1.00 84.31 187 ALA A CA 1
ATOM 1495 C C . ALA A 1 187 ? 6.770 3.374 -22.546 1.00 84.31 187 ALA A C 1
ATOM 1497 O O . ALA A 1 187 ? 6.096 2.604 -23.226 1.00 84.31 187 ALA A O 1
ATOM 1498 N N . ASN A 1 188 ? 8.056 3.641 -22.824 1.00 83.50 188 ASN A N 1
ATOM 1499 C CA . ASN A 1 188 ? 8.766 3.204 -24.044 1.00 83.50 188 ASN A CA 1
ATOM 1500 C C . ASN A 1 188 ? 7.903 3.318 -25.326 1.00 83.50 188 ASN A C 1
ATOM 1502 O O . ASN A 1 188 ? 7.629 2.343 -26.033 1.00 83.50 188 ASN A O 1
ATOM 1506 N N . GLY A 1 189 ? 7.421 4.535 -25.586 1.00 82.19 189 GLY A N 1
ATOM 1507 C CA . GLY A 1 189 ? 6.481 4.874 -26.649 1.00 82.19 189 GLY A CA 1
ATOM 1508 C C . GLY A 1 189 ? 5.025 4.852 -26.178 1.00 82.19 189 GLY A C 1
ATOM 1509 O O . GLY A 1 189 ? 4.407 3.800 -26.017 1.00 82.19 189 GLY A O 1
ATOM 1510 N N . LEU A 1 190 ? 4.429 6.036 -26.031 1.00 85.12 190 LEU A N 1
ATOM 1511 C CA . LEU A 1 190 ? 3.079 6.188 -25.497 1.00 85.12 190 LEU A CA 1
ATOM 1512 C C . LEU A 1 190 ? 2.045 6.346 -26.622 1.00 85.12 190 LEU A C 1
ATOM 1514 O O . LEU A 1 190 ? 2.062 7.317 -27.378 1.00 85.12 190 LEU A O 1
ATOM 1518 N N . ARG A 1 191 ? 1.116 5.388 -26.735 1.00 85.38 191 ARG A N 1
ATOM 1519 C CA . ARG A 1 191 ? 0.004 5.436 -27.702 1.00 85.38 191 ARG A CA 1
ATOM 1520 C C . ARG A 1 191 ? -1.240 6.049 -27.070 1.00 85.38 191 ARG A C 1
ATOM 1522 O O . ARG A 1 191 ? -1.549 5.760 -25.920 1.00 85.38 191 ARG A O 1
ATOM 1529 N N . GLN A 1 192 ? -2.014 6.793 -27.857 1.00 83.00 192 GLN A N 1
ATOM 1530 C CA . GLN A 1 192 ? -3.229 7.465 -27.383 1.00 83.00 192 GLN A CA 1
ATOM 1531 C C . GLN A 1 192 ? -4.253 6.512 -26.741 1.00 83.00 192 GLN A C 1
ATOM 1533 O O . GLN A 1 192 ? -4.822 6.851 -25.710 1.00 83.00 192 GLN A O 1
ATOM 1538 N N . SER A 1 193 ? -4.468 5.317 -27.305 1.00 82.19 193 SER A N 1
ATOM 1539 C CA . SER A 1 193 ? -5.389 4.329 -26.721 1.00 82.19 193 SER A CA 1
ATOM 1540 C C . SER A 1 193 ? -4.953 3.887 -25.320 1.00 82.19 193 SER A C 1
ATOM 1542 O O . SER A 1 193 ? -5.774 3.787 -24.420 1.00 82.19 193 SER A O 1
ATOM 1544 N N . VAL A 1 194 ? -3.645 3.704 -25.118 1.00 84.88 194 VAL A N 1
ATOM 1545 C CA . VAL A 1 194 ? -3.072 3.280 -23.832 1.00 84.88 194 VAL A CA 1
ATOM 1546 C C . VAL A 1 194 ? -3.173 4.402 -22.800 1.00 84.88 194 VAL A C 1
ATOM 1548 O O . VAL A 1 194 ? -3.405 4.128 -21.631 1.00 84.88 194 VAL A O 1
ATOM 1551 N N . VAL A 1 195 ? -3.050 5.668 -23.216 1.00 85.62 195 VAL A N 1
ATOM 1552 C CA . VAL A 1 195 ? -3.267 6.812 -22.314 1.00 85.62 195 VAL A CA 1
ATOM 1553 C C . VAL A 1 195 ? -4.673 6.780 -21.734 1.00 85.62 195 VAL A C 1
ATOM 1555 O O . VAL A 1 195 ? -4.822 6.911 -20.524 1.00 85.62 195 VAL A O 1
ATOM 1558 N N . HIS A 1 196 ? -5.689 6.572 -22.573 1.00 84.44 196 HIS A N 1
ATOM 1559 C CA . HIS A 1 196 ? -7.070 6.506 -22.107 1.00 84.44 196 HIS A CA 1
ATOM 1560 C C . HIS A 1 196 ? -7.266 5.381 -21.083 1.00 84.44 196 HIS A C 1
ATOM 1562 O O . HIS A 1 196 ? -7.769 5.636 -19.990 1.00 84.44 196 HIS A O 1
ATOM 1568 N N . ASP A 1 197 ? -6.783 4.178 -21.405 1.00 82.12 197 ASP A N 1
ATOM 1569 C CA . ASP A 1 197 ? -6.879 3.019 -20.517 1.00 82.12 197 ASP A CA 1
ATOM 1570 C C . ASP A 1 197 ? -6.133 3.246 -19.194 1.00 82.12 197 ASP A C 1
ATOM 1572 O O . ASP A 1 197 ? -6.616 2.871 -18.131 1.00 82.12 197 ASP A O 1
ATOM 1576 N N . VAL A 1 198 ? -4.956 3.872 -19.211 1.00 84.31 198 VAL A N 1
ATOM 1577 C CA . VAL A 1 198 ? -4.203 4.129 -17.976 1.00 84.31 198 VAL A CA 1
ATOM 1578 C C . VAL A 1 198 ? -4.900 5.189 -17.131 1.00 84.31 198 VAL A C 1
ATOM 1580 O O . VAL A 1 198 ? -5.144 4.958 -15.948 1.00 84.31 198 VAL A O 1
ATOM 1583 N N . LEU A 1 199 ? -5.286 6.323 -17.716 1.00 85.50 199 LEU A N 1
ATOM 1584 C CA . LEU A 1 199 ? -5.943 7.395 -16.966 1.00 85.50 199 LEU A CA 1
ATOM 1585 C C . LEU A 1 199 ? -7.285 6.951 -16.362 1.00 85.50 199 LEU A C 1
ATOM 1587 O O . LEU A 1 199 ? -7.640 7.423 -15.285 1.00 85.50 199 LEU A O 1
ATOM 1591 N N . SER A 1 200 ? -7.995 5.999 -16.979 1.00 80.06 200 SER A N 1
ATOM 1592 C CA . SER A 1 200 ? -9.237 5.455 -16.416 1.00 80.06 200 SER A CA 1
ATOM 1593 C C . SER A 1 200 ? -9.026 4.520 -15.215 1.00 80.06 200 SER A C 1
ATOM 1595 O O . SER A 1 200 ? -9.968 4.287 -14.461 1.00 80.06 200 SER A O 1
ATOM 1597 N N . HIS A 1 201 ? -7.821 3.968 -15.028 1.00 77.38 201 HIS A N 1
ATOM 1598 C CA . HIS A 1 201 ? -7.517 2.996 -13.967 1.00 77.38 201 HIS A CA 1
ATOM 1599 C C . HIS A 1 201 ? -6.613 3.552 -12.855 1.00 77.38 201 HIS A C 1
ATOM 1601 O O . HIS A 1 201 ? -6.560 2.979 -11.765 1.00 77.38 201 HIS A O 1
ATOM 1607 N N . VAL A 1 202 ? -5.931 4.680 -13.074 1.00 72.38 202 VAL A N 1
ATOM 1608 C CA . VAL A 1 202 ? -5.077 5.330 -12.065 1.00 72.38 202 VAL A CA 1
ATOM 1609 C C . VAL A 1 202 ? -5.908 6.313 -11.216 1.00 72.38 202 VAL A C 1
ATOM 1611 O O . VAL A 1 202 ? -5.705 7.525 -11.226 1.00 72.38 202 VAL A O 1
ATOM 1614 N N . LEU A 1 203 ? -6.877 5.781 -10.462 1.00 65.06 203 LEU A N 1
ATOM 1615 C CA . LEU A 1 203 ? -7.886 6.574 -9.734 1.00 65.06 203 LEU A CA 1
ATOM 1616 C C . LEU A 1 203 ? -7.353 7.329 -8.500 1.00 65.06 203 LEU A C 1
ATOM 1618 O O . LEU A 1 203 ? -8.013 8.237 -8.001 1.00 65.06 203 LEU A O 1
ATOM 1622 N N . SER A 1 204 ? -6.172 6.968 -7.990 1.00 77.25 204 SER A N 1
ATOM 1623 C CA . SER A 1 204 ? -5.600 7.519 -6.749 1.00 77.25 204 SER A CA 1
ATOM 1624 C C . SER A 1 204 ? -4.422 8.481 -6.961 1.00 77.25 204 SER A C 1
ATOM 1626 O O . SER A 1 204 ? -3.776 8.887 -5.989 1.00 77.25 204 SER A O 1
ATOM 1628 N N . THR A 1 205 ? -4.093 8.829 -8.207 1.00 85.94 205 THR A N 1
ATOM 1629 C CA . THR A 1 205 ? -2.943 9.688 -8.535 1.00 85.94 205 THR A CA 1
ATOM 1630 C C . THR A 1 205 ? -3.399 11.085 -8.913 1.00 85.94 205 THR A C 1
ATOM 1632 O O . THR A 1 205 ? -4.326 11.258 -9.694 1.00 85.94 205 THR A O 1
ATOM 1635 N N . HIS A 1 206 ? -2.719 12.098 -8.377 1.00 92.31 206 HIS A N 1
ATOM 1636 C CA . HIS A 1 206 ? -3.014 13.490 -8.703 1.00 92.31 206 HIS A CA 1
ATOM 1637 C C . HIS A 1 206 ? -2.157 13.993 -9.868 1.00 92.31 206 HIS A C 1
ATOM 1639 O O . HIS A 1 206 ? -2.660 14.731 -10.710 1.00 92.31 206 HIS A O 1
ATOM 1645 N N . VAL A 1 207 ? -0.879 13.598 -9.929 1.00 93.12 207 VAL A N 1
ATOM 1646 C CA . VAL A 1 207 ? 0.017 13.910 -11.053 1.00 93.12 207 VAL A CA 1
ATOM 1647 C C . VAL A 1 207 ? 0.727 12.639 -11.506 1.00 93.12 207 VAL A C 1
ATOM 1649 O O . VAL A 1 207 ? 1.461 12.019 -10.735 1.00 93.12 207 VAL A O 1
ATOM 1652 N N . LEU A 1 208 ? 0.506 12.255 -12.760 1.00 93.44 208 LEU A N 1
ATOM 1653 C CA . LEU A 1 208 ? 1.167 11.134 -13.418 1.00 93.44 208 LEU A CA 1
ATOM 1654 C C . LEU A 1 208 ? 2.247 11.671 -14.359 1.00 93.44 208 LEU A C 1
ATOM 1656 O O . LEU A 1 208 ? 1.950 12.272 -15.389 1.00 93.44 208 LEU A O 1
ATOM 1660 N N . LEU A 1 209 ? 3.502 11.436 -14.003 1.00 93.81 209 LEU A N 1
ATOM 1661 C CA . LEU A 1 209 ? 4.672 11.739 -14.812 1.00 93.81 209 LEU A CA 1
ATOM 1662 C C . LEU A 1 209 ? 4.990 10.543 -15.701 1.00 93.81 209 LEU A C 1
ATOM 1664 O O . LEU A 1 209 ? 5.139 9.426 -15.208 1.00 93.81 209 LEU A O 1
ATOM 1668 N N . VAL A 1 210 ? 5.115 10.773 -17.003 1.00 92.38 210 VAL A N 1
ATOM 1669 C CA . VAL A 1 210 ? 5.425 9.726 -17.972 1.00 92.38 210 VAL A CA 1
ATOM 1670 C C . VAL A 1 210 ? 6.688 10.082 -18.743 1.00 92.38 210 VAL A C 1
ATOM 1672 O O . VAL A 1 210 ? 6.772 11.148 -19.359 1.00 92.38 210 VAL A O 1
ATOM 1675 N N . THR A 1 211 ? 7.668 9.183 -18.712 1.00 91.25 211 THR A N 1
ATOM 1676 C CA . THR A 1 211 ? 8.930 9.292 -19.450 1.00 91.25 211 THR A CA 1
ATOM 1677 C C . THR A 1 211 ? 8.916 8.412 -20.699 1.00 91.25 211 THR A C 1
ATOM 1679 O O . THR A 1 211 ? 8.087 7.511 -20.841 1.00 91.25 211 THR A O 1
ATOM 1682 N N . GLU A 1 212 ? 9.827 8.709 -21.632 1.00 85.19 212 GLU A N 1
ATOM 1683 C CA . GLU A 1 212 ? 10.011 7.959 -22.883 1.00 85.19 212 GLU A CA 1
ATOM 1684 C C . GLU A 1 212 ? 8.727 7.841 -23.724 1.00 85.19 212 GLU A C 1
ATOM 1686 O O . GLU A 1 212 ? 8.400 6.808 -24.299 1.00 85.19 212 GLU A O 1
ATOM 1691 N N . THR A 1 213 ? 7.954 8.922 -23.793 1.00 80.12 213 THR A N 1
ATOM 1692 C CA . THR A 1 213 ? 6.657 8.932 -24.490 1.00 80.12 213 THR A CA 1
ATOM 1693 C C . THR A 1 213 ? 6.780 8.913 -26.010 1.00 80.12 213 THR A C 1
ATOM 1695 O O . THR A 1 213 ? 5.824 8.550 -26.692 1.00 80.12 213 THR A O 1
ATOM 1698 N N . TRP A 1 214 ? 7.929 9.347 -26.539 1.00 88.38 214 TRP A N 1
ATOM 1699 C CA . TRP A 1 214 ? 8.143 9.680 -27.950 1.00 88.38 214 TRP A CA 1
ATOM 1700 C C . TRP A 1 214 ? 7.161 10.731 -28.482 1.00 88.38 214 TRP A C 1
ATOM 1702 O O . TRP A 1 214 ? 6.916 10.806 -29.686 1.00 88.38 214 TRP A O 1
ATOM 1712 N N . LEU A 1 215 ? 6.599 11.562 -27.598 1.00 87.19 215 LEU A N 1
ATOM 1713 C CA . LEU A 1 215 ? 5.699 12.639 -27.986 1.00 87.19 215 LEU A CA 1
ATOM 1714 C C . LEU A 1 215 ? 6.488 13.711 -28.749 1.00 87.19 215 LEU A C 1
ATOM 1716 O O . LEU A 1 215 ? 7.264 14.450 -28.151 1.00 87.19 215 LEU A O 1
ATOM 1720 N N . LEU A 1 216 ? 6.303 13.786 -30.067 1.00 85.06 216 LEU A N 1
ATOM 1721 C CA . LEU A 1 216 ? 7.032 14.722 -30.934 1.00 85.06 216 LEU A CA 1
ATOM 1722 C C . LEU A 1 216 ? 6.322 16.077 -31.086 1.00 85.06 216 LEU A C 1
ATOM 1724 O O . LEU A 1 216 ? 6.980 17.095 -31.268 1.00 85.06 216 LEU A O 1
ATOM 1728 N N . PHE A 1 217 ? 4.987 16.083 -31.055 1.00 82.06 217 PHE A N 1
ATOM 1729 C CA . PHE A 1 217 ? 4.144 17.276 -31.163 1.00 82.06 217 PHE A CA 1
ATOM 1730 C C . PHE A 1 217 ? 2.723 16.970 -30.665 1.00 82.06 217 PHE A C 1
ATOM 1732 O O . PHE A 1 217 ? 2.321 15.809 -30.598 1.00 82.06 217 PHE A O 1
ATOM 1739 N N . GLY A 1 218 ? 1.951 18.017 -30.360 1.00 84.25 218 GLY A N 1
ATOM 1740 C CA . GLY A 1 218 ? 0.551 17.897 -29.942 1.00 84.25 218 GLY A CA 1
ATOM 1741 C C . GLY A 1 218 ? 0.382 17.482 -28.480 1.00 84.25 218 GLY A C 1
ATOM 1742 O O . GLY A 1 218 ? 1.269 17.697 -27.654 1.00 84.25 218 GLY A O 1
ATOM 1743 N N . SER A 1 219 ? -0.776 16.919 -28.158 1.00 85.69 219 SER A N 1
ATOM 1744 C CA . SER A 1 219 ? -1.125 16.415 -26.829 1.00 85.69 219 SER A CA 1
ATOM 1745 C C . SER A 1 219 ? -1.988 15.162 -26.956 1.00 85.69 219 SER A C 1
ATOM 1747 O O . SER A 1 219 ? -2.513 14.860 -28.032 1.00 85.69 219 SER A O 1
ATOM 1749 N N . PHE A 1 220 ? -2.139 14.420 -25.862 1.00 86.88 220 PHE A N 1
ATOM 1750 C CA . PHE A 1 220 ? -3.063 13.294 -25.817 1.00 86.88 220 PHE A CA 1
ATOM 1751 C C . PHE A 1 220 ? -4.456 13.802 -25.423 1.00 86.88 220 PHE A C 1
ATOM 1753 O O . PHE A 1 220 ? -4.578 14.488 -24.420 1.00 86.88 220 PHE A O 1
ATOM 1760 N N . PRO A 1 221 ? -5.532 13.514 -26.163 1.00 84.12 221 PRO A N 1
ATOM 1761 C CA . PRO A 1 221 ? -6.867 13.933 -25.746 1.00 84.12 221 PRO A CA 1
ATOM 1762 C C . PRO A 1 221 ? -7.280 13.270 -24.423 1.00 84.12 221 PRO A C 1
ATOM 1764 O O . PRO A 1 221 ? -7.374 12.045 -24.351 1.00 84.12 221 PRO A O 1
ATOM 1767 N N . SER A 1 222 ? -7.530 14.077 -23.392 1.00 86.50 222 SER A N 1
ATOM 1768 C CA . SER A 1 222 ? -8.023 13.644 -22.080 1.00 86.50 222 SER A CA 1
ATOM 1769 C C . SER A 1 222 ? -8.698 14.799 -21.340 1.00 86.50 222 SER A C 1
ATOM 1771 O O . SER A 1 222 ? -8.488 15.965 -21.668 1.00 86.50 222 SER A O 1
ATOM 1773 N N . ASP A 1 223 ? -9.463 14.470 -20.305 1.00 87.81 223 ASP A N 1
ATOM 1774 C CA . ASP A 1 223 ? -9.970 15.399 -19.290 1.00 87.81 223 ASP A CA 1
ATOM 1775 C C . ASP A 1 223 ? -8.879 15.863 -18.306 1.00 87.81 223 ASP A C 1
ATOM 1777 O O . ASP A 1 223 ? -9.026 16.894 -17.653 1.00 87.81 223 ASP A O 1
ATOM 1781 N N . TRP A 1 224 ? -7.753 15.147 -18.245 1.00 92.25 224 TRP A N 1
ATOM 1782 C CA . TRP A 1 224 ? -6.565 15.539 -17.485 1.00 92.25 224 TRP A CA 1
ATOM 1783 C C . TRP A 1 224 ? -5.790 16.636 -18.216 1.00 92.25 224 TRP A C 1
ATOM 1785 O O . TRP A 1 224 ? -5.570 16.546 -19.431 1.00 92.25 224 TRP A O 1
ATOM 1795 N N . SER A 1 225 ? -5.322 17.644 -17.476 1.00 92.12 225 SER A N 1
ATOM 1796 C CA . SER A 1 225 ? -4.462 18.684 -18.048 1.00 92.12 225 SER A CA 1
ATOM 1797 C C . SER A 1 225 ? -3.035 18.167 -18.233 1.00 92.12 225 SER A C 1
ATOM 1799 O O . SER A 1 225 ? -2.609 17.226 -17.560 1.00 92.12 225 SER A O 1
ATOM 1801 N N . GLN A 1 226 ? -2.311 18.739 -19.200 1.00 91.88 226 GLN A N 1
ATOM 1802 C CA . GLN A 1 226 ? -1.020 18.217 -19.642 1.00 91.88 226 GLN A CA 1
ATOM 1803 C C . GLN A 1 226 ? 0.062 19.282 -19.720 1.00 91.88 226 GLN A C 1
ATOM 1805 O O . GLN A 1 226 ? -0.148 20.365 -20.264 1.00 91.88 226 GLN A O 1
ATOM 1810 N N . SER A 1 227 ? 1.242 18.893 -19.254 1.00 92.94 227 SER A N 1
ATOM 1811 C CA . SER A 1 227 ? 2.506 19.608 -19.425 1.00 92.94 227 SER A CA 1
ATOM 1812 C C . SER A 1 227 ? 3.478 18.690 -20.146 1.00 92.94 227 SER A C 1
ATOM 1814 O O . SER A 1 227 ? 3.489 17.490 -19.883 1.00 92.94 227 SER A O 1
ATOM 1816 N N . TYR A 1 228 ? 4.306 19.223 -21.037 1.00 91.81 228 TYR A N 1
ATOM 1817 C CA . TYR A 1 228 ? 5.137 18.393 -21.906 1.00 91.81 228 TYR A CA 1
ATOM 1818 C C . TYR A 1 228 ? 6.548 18.941 -22.078 1.00 91.81 228 TYR A C 1
ATOM 1820 O O . TYR A 1 228 ? 6.811 20.145 -22.045 1.00 91.81 228 TYR A O 1
ATOM 1828 N N . LEU A 1 229 ? 7.457 18.006 -22.327 1.00 90.88 229 LEU A N 1
ATOM 1829 C CA . LEU A 1 229 ? 8.740 18.251 -22.956 1.00 90.88 229 LEU A CA 1
ATOM 1830 C C . LEU A 1 229 ? 8.821 17.330 -24.170 1.00 90.88 229 LEU A C 1
ATOM 1832 O O . LEU A 1 229 ? 8.904 16.114 -24.011 1.00 90.88 229 LEU A O 1
ATOM 1836 N N . TYR A 1 230 ? 8.741 17.896 -25.373 1.00 90.06 230 TYR A N 1
ATOM 1837 C CA . TYR A 1 230 ? 8.696 17.107 -26.601 1.00 90.06 230 TYR A CA 1
ATOM 1838 C C . TYR A 1 230 ? 10.000 16.342 -26.846 1.00 90.06 230 TYR A C 1
ATOM 1840 O O . TYR A 1 230 ? 11.097 16.830 -26.576 1.00 90.06 230 TYR A O 1
ATOM 1848 N N . GLY A 1 231 ? 9.857 15.126 -27.365 1.00 85.19 231 GLY A N 1
ATOM 1849 C CA . GLY A 1 231 ? 10.957 14.306 -27.848 1.00 85.19 231 GLY A CA 1
ATOM 1850 C C . GLY A 1 231 ? 11.424 14.731 -29.237 1.00 85.19 231 GLY A C 1
ATOM 1851 O O . GLY A 1 231 ? 10.844 15.598 -29.890 1.00 85.19 231 GLY A O 1
ATOM 1852 N N . THR A 1 232 ? 12.475 14.076 -29.714 1.00 84.88 232 THR A N 1
ATOM 1853 C CA . THR A 1 232 ? 13.053 14.319 -31.038 1.00 84.88 232 THR A CA 1
ATOM 1854 C C . THR A 1 232 ? 12.845 13.120 -31.950 1.00 84.88 232 THR A C 1
ATOM 1856 O O . THR A 1 232 ? 12.799 11.970 -31.513 1.00 84.88 232 THR A O 1
ATOM 1859 N N . LYS A 1 233 ? 12.693 13.372 -33.251 1.00 82.75 233 LYS A N 1
ATOM 1860 C CA . LYS A 1 233 ? 12.585 12.303 -34.246 1.00 82.75 233 LYS A CA 1
ATOM 1861 C C . LYS A 1 233 ? 13.970 11.714 -34.509 1.00 82.75 233 LYS A C 1
ATOM 1863 O O . LYS A 1 233 ? 14.902 12.469 -34.778 1.00 82.75 233 LYS A O 1
ATOM 1868 N N . VAL A 1 234 ? 14.093 10.389 -34.487 1.00 80.44 234 VAL A N 1
ATOM 1869 C CA . VAL A 1 234 ? 15.353 9.708 -34.811 1.00 80.44 234 VAL A CA 1
ATOM 1870 C C . VAL A 1 234 ? 15.344 9.306 -36.294 1.00 80.44 234 VAL A C 1
ATOM 1872 O O . VAL A 1 234 ? 14.417 8.606 -36.720 1.00 80.44 234 VAL A O 1
ATOM 1875 N N . PRO A 1 235 ? 16.324 9.753 -37.106 1.00 75.69 235 PRO A N 1
ATOM 1876 C CA . PRO A 1 235 ? 16.479 9.292 -38.487 1.00 75.69 235 PRO A CA 1
ATOM 1877 C C . PRO A 1 235 ? 16.647 7.768 -38.544 1.00 75.69 235 PRO A C 1
ATOM 1879 O O . PRO A 1 235 ? 17.262 7.181 -37.661 1.00 75.69 235 PRO A O 1
ATOM 1882 N N . ASP A 1 236 ? 16.064 7.125 -39.557 1.00 75.06 236 ASP A N 1
ATOM 1883 C CA . ASP A 1 236 ? 16.183 5.679 -39.824 1.00 75.06 236 ASP A CA 1
ATOM 1884 C C . ASP A 1 236 ? 15.660 4.724 -38.728 1.00 75.06 236 ASP A C 1
ATOM 1886 O O . ASP A 1 236 ? 15.813 3.508 -38.823 1.00 75.06 236 ASP A O 1
ATOM 1890 N N . ALA A 1 237 ? 14.941 5.237 -37.723 1.00 72.38 237 ALA A N 1
ATOM 1891 C CA . ALA A 1 237 ? 14.378 4.443 -36.626 1.00 72.38 237 ALA A CA 1
ATOM 1892 C C . ALA A 1 237 ? 12.906 4.020 -36.836 1.00 72.38 237 ALA A C 1
ATOM 1894 O O . ALA A 1 237 ? 12.155 3.896 -35.870 1.00 72.38 237 ALA A O 1
ATOM 1895 N N . PHE A 1 238 ? 12.454 3.829 -38.083 1.00 68.94 238 PHE A N 1
ATOM 1896 C CA . PHE A 1 238 ? 11.081 3.391 -38.419 1.00 68.94 238 PHE A CA 1
ATOM 1897 C C . PHE A 1 238 ? 9.9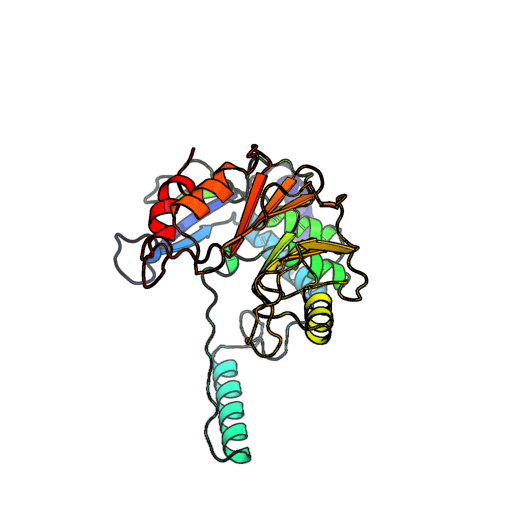59 4.208 -37.740 1.00 68.94 238 PHE A C 1
ATOM 1899 O O . PHE A 1 238 ? 8.944 3.665 -37.308 1.00 68.94 238 PHE A O 1
ATOM 1906 N N . GLY A 1 239 ? 10.145 5.526 -37.615 1.00 62.97 239 GLY A N 1
ATOM 1907 C CA . GLY A 1 239 ? 9.165 6.418 -36.985 1.00 62.97 239 GLY A CA 1
ATOM 1908 C C . GLY A 1 239 ? 9.211 6.460 -35.454 1.00 62.97 239 GLY A C 1
ATOM 1909 O O . GLY A 1 239 ? 8.385 7.150 -34.860 1.00 62.97 239 GLY A O 1
ATOM 1910 N N . ARG A 1 240 ? 10.173 5.784 -34.810 1.00 67.00 240 ARG A N 1
ATOM 1911 C CA . ARG A 1 240 ? 10.422 5.929 -33.369 1.00 67.00 240 ARG A CA 1
ATOM 1912 C C . ARG A 1 240 ? 11.003 7.311 -33.056 1.00 67.00 240 ARG A C 1
ATOM 1914 O O . ARG A 1 240 ? 11.907 7.798 -33.741 1.00 67.00 240 ARG A O 1
ATOM 1921 N N . GLY A 1 241 ? 10.451 7.946 -32.026 1.00 73.94 241 GLY A N 1
ATOM 1922 C CA . GLY A 1 241 ? 11.034 9.133 -31.408 1.00 73.94 241 GLY A CA 1
ATOM 1923 C C . GLY A 1 241 ? 12.071 8.750 -30.354 1.00 73.94 241 GLY A C 1
ATOM 1924 O O . GLY A 1 241 ? 12.224 7.581 -30.014 1.00 73.94 241 GLY A O 1
ATOM 1925 N N . SER A 1 242 ? 12.780 9.744 -29.836 1.00 81.06 242 SER A N 1
ATOM 1926 C CA . SER A 1 242 ? 13.661 9.620 -28.678 1.00 81.06 242 SER A CA 1
ATOM 1927 C C . SER A 1 242 ? 13.245 10.634 -27.621 1.00 81.06 242 SER A C 1
ATOM 1929 O O . SER A 1 242 ? 12.987 11.801 -27.927 1.00 81.06 242 SER A O 1
ATOM 1931 N N . GLY A 1 243 ? 13.193 10.185 -26.368 1.00 83.19 243 GLY A N 1
ATOM 1932 C CA . GLY A 1 243 ? 12.764 11.000 -25.238 1.00 83.19 243 GLY A CA 1
ATOM 1933 C C . GLY A 1 243 ? 11.271 11.316 -25.265 1.00 83.19 243 GLY A C 1
ATOM 1934 O O . GLY A 1 243 ? 10.444 10.468 -25.599 1.00 83.19 243 GLY A O 1
ATOM 1935 N N . GLY A 1 244 ? 10.931 12.544 -24.887 1.00 87.50 244 GLY A N 1
ATOM 1936 C CA . GLY A 1 244 ? 9.554 12.968 -24.679 1.00 87.50 244 GLY A CA 1
ATOM 1937 C C . GLY A 1 244 ? 9.087 12.656 -23.261 1.00 87.50 244 GLY A C 1
ATOM 1938 O O . GLY A 1 244 ? 9.024 11.493 -22.861 1.00 87.50 244 GLY A O 1
ATOM 1939 N N . MET A 1 245 ? 8.704 13.688 -22.521 1.00 91.69 245 MET A N 1
ATOM 1940 C CA . MET A 1 245 ? 8.077 13.566 -21.209 1.00 91.69 245 MET A CA 1
ATOM 1941 C C . MET A 1 245 ? 6.733 14.273 -21.218 1.00 91.69 245 MET A C 1
ATOM 1943 O O . MET A 1 245 ? 6.590 15.335 -21.823 1.00 91.69 245 MET A O 1
ATOM 1947 N N . THR A 1 246 ? 5.764 13.706 -20.515 1.00 93.62 246 THR A N 1
ATOM 1948 C CA . THR A 1 246 ? 4.490 14.373 -20.259 1.00 93.62 246 THR A CA 1
ATOM 1949 C C . THR A 1 246 ? 4.108 14.210 -18.800 1.00 93.62 246 THR A C 1
ATOM 1951 O O . THR A 1 246 ? 4.447 13.213 -18.167 1.00 93.62 246 THR A O 1
ATOM 1954 N N . ALA A 1 247 ? 3.404 15.193 -18.267 1.00 94.62 247 ALA A N 1
ATOM 1955 C CA . ALA A 1 247 ? 2.764 15.115 -16.973 1.00 94.62 247 ALA A CA 1
ATOM 1956 C C . ALA A 1 247 ? 1.263 15.269 -17.173 1.00 94.62 247 ALA A C 1
ATOM 1958 O O . ALA A 1 247 ? 0.827 16.297 -17.686 1.00 94.62 247 ALA A O 1
ATOM 1959 N N . PHE A 1 248 ? 0.492 14.273 -16.751 1.00 94.25 248 PHE A N 1
ATOM 1960 C CA . PHE A 1 248 ? -0.958 14.363 -16.663 1.00 94.25 248 PHE A CA 1
ATOM 1961 C C . PHE A 1 248 ? -1.343 14.795 -15.254 1.00 94.25 248 PHE A C 1
ATOM 1963 O O . PHE A 1 248 ? -0.891 14.202 -14.273 1.00 94.25 248 PHE A O 1
ATOM 1970 N N . VAL A 1 249 ? -2.203 15.800 -15.146 1.00 94.44 249 VAL A N 1
ATOM 1971 C CA . VAL A 1 249 ? -2.726 16.297 -13.873 1.00 94.44 249 VAL A CA 1
ATOM 1972 C C . VAL A 1 249 ? -4.215 16.000 -13.799 1.00 94.44 249 VAL A C 1
ATOM 1974 O O . VAL A 1 249 ? -4.985 16.403 -14.674 1.00 94.44 249 VAL A O 1
ATOM 1977 N N . SER A 1 250 ? -4.606 15.291 -12.745 1.00 92.81 250 SER A N 1
ATOM 1978 C CA . SER A 1 250 ? -5.991 14.898 -12.518 1.00 92.81 250 SER A CA 1
ATOM 1979 C C . SER A 1 250 ? -6.876 16.126 -12.296 1.00 92.81 250 SER A C 1
ATOM 1981 O O . SER A 1 250 ? -6.476 17.023 -11.546 1.00 92.81 250 SER A O 1
ATOM 1983 N N . PRO A 1 251 ? -8.116 16.142 -12.820 1.00 89.56 251 PRO A N 1
ATOM 1984 C CA . PRO A 1 251 ? -9.129 17.125 -12.435 1.00 89.56 251 PRO A CA 1
ATOM 1985 C C . PRO A 1 251 ? -9.404 17.159 -10.923 1.00 89.56 251 PRO A C 1
ATOM 1987 O O . PRO A 1 251 ? -9.853 18.174 -10.401 1.00 89.56 251 PRO A O 1
ATOM 1990 N N . SER A 1 252 ? -9.125 16.060 -10.210 1.00 87.94 252 SER A N 1
ATOM 1991 C CA . SER A 1 252 ? -9.251 15.974 -8.751 1.00 87.94 252 SER A CA 1
ATOM 1992 C C . SER A 1 252 ? -8.041 16.522 -7.984 1.00 87.94 252 SER A C 1
ATOM 1994 O O . SER A 1 252 ? -8.048 16.490 -6.754 1.00 87.94 252 SER A O 1
ATOM 1996 N N . CYS A 1 253 ? -6.992 17.010 -8.665 1.00 87.56 253 CYS A N 1
ATOM 1997 C CA . CYS A 1 253 ? -5.826 17.598 -8.007 1.00 87.56 253 CYS A CA 1
ATOM 1998 C C . CYS A 1 253 ? -6.238 18.833 -7.184 1.00 87.56 253 CYS A C 1
ATOM 2000 O O . CYS A 1 253 ? -6.712 19.812 -7.759 1.00 87.56 253 CYS A O 1
ATOM 2002 N N . PRO A 1 254 ? -6.034 18.837 -5.850 1.00 85.06 254 PRO A N 1
ATOM 2003 C CA . PRO A 1 254 ? -6.458 19.952 -5.001 1.00 85.06 254 PRO A CA 1
ATOM 2004 C C . PRO A 1 254 ? -5.520 21.165 -5.094 1.00 85.06 254 PRO A C 1
ATOM 2006 O O . PRO A 1 254 ? -5.755 22.179 -4.440 1.00 85.06 254 PRO A O 1
ATOM 2009 N N . PHE A 1 255 ? -4.440 21.066 -5.874 1.00 88.25 255 PHE A N 1
ATOM 2010 C CA . PHE A 1 255 ? -3.413 22.091 -5.997 1.00 88.25 255 PHE A CA 1
ATOM 2011 C C . PHE A 1 255 ? -3.321 22.605 -7.428 1.00 88.25 255 PHE A C 1
ATOM 2013 O O . PHE A 1 255 ? -3.425 21.848 -8.390 1.00 88.25 255 PHE A O 1
ATOM 2020 N N . THR A 1 256 ? -3.024 23.895 -7.565 1.00 88.50 256 THR A N 1
ATOM 2021 C CA . THR A 1 256 ? -2.639 24.464 -8.855 1.00 88.50 256 THR A CA 1
ATOM 2022 C C . THR A 1 256 ? -1.334 23.827 -9.322 1.00 88.50 256 THR A C 1
ATOM 2024 O O . THR A 1 256 ? -0.339 23.841 -8.589 1.00 88.50 256 THR A O 1
ATOM 2027 N N . VAL A 1 257 ? -1.342 23.303 -10.549 1.00 93.25 257 VAL A N 1
ATOM 2028 C CA . VAL A 1 257 ? -0.155 22.774 -11.221 1.00 93.25 257 VAL A CA 1
ATOM 2029 C C . VAL A 1 257 ? 0.215 23.678 -12.384 1.00 93.25 257 VAL A C 1
ATOM 2031 O O . VAL A 1 257 ? -0.612 23.948 -13.253 1.00 93.25 257 VAL A O 1
ATOM 2034 N N . SER A 1 258 ? 1.465 24.125 -12.419 1.00 94.50 258 SER A N 1
ATOM 2035 C CA . SER A 1 258 ? 2.019 24.868 -13.549 1.00 94.50 258 SER A CA 1
ATOM 2036 C C . SER A 1 258 ? 3.370 24.302 -13.965 1.00 94.50 258 SER A C 1
ATOM 2038 O O . SER A 1 258 ? 4.170 23.868 -13.135 1.00 94.50 258 SER A O 1
ATOM 2040 N N . GLN A 1 259 ? 3.631 24.294 -15.272 1.00 95.56 259 GLN A N 1
ATOM 2041 C CA . GLN A 1 259 ? 4.946 23.954 -15.801 1.00 95.56 259 GLN A CA 1
ATOM 2042 C C . GLN A 1 259 ? 5.913 25.118 -15.566 1.00 95.56 259 GLN A C 1
ATOM 2044 O O . GLN A 1 259 ? 5.624 26.264 -15.908 1.00 95.56 259 GLN A O 1
ATOM 2049 N N . LEU A 1 260 ? 7.065 24.811 -14.977 1.00 93.19 260 LEU A N 1
ATOM 2050 C CA . LEU A 1 260 ? 8.169 25.747 -14.805 1.00 93.19 260 LEU A CA 1
ATOM 2051 C C . LEU A 1 260 ? 9.007 25.830 -16.094 1.00 93.19 260 LEU A C 1
ATOM 2053 O O . LEU A 1 260 ? 8.985 24.896 -16.904 1.00 93.19 260 LEU A O 1
ATOM 2057 N N . PRO A 1 261 ? 9.771 26.921 -16.294 1.00 90.25 261 PRO A N 1
ATOM 2058 C CA . PRO A 1 261 ? 10.693 27.035 -17.416 1.00 90.25 261 PRO A CA 1
ATOM 2059 C C . PRO A 1 261 ? 11.646 25.839 -17.500 1.00 90.25 261 PRO A C 1
ATOM 2061 O O . PRO A 1 261 ? 12.090 25.303 -16.484 1.00 90.25 261 PRO A O 1
ATOM 2064 N N . SER A 1 262 ? 11.970 25.425 -18.725 1.00 86.19 262 SER A N 1
ATOM 2065 C CA . SER A 1 262 ? 12.927 24.342 -18.944 1.00 86.19 262 SER A CA 1
ATOM 2066 C C . SER A 1 262 ? 14.333 24.791 -18.539 1.00 86.19 262 SER A C 1
ATOM 2068 O O . SER A 1 262 ? 14.870 25.742 -19.105 1.00 86.19 262 SER A O 1
ATOM 2070 N N . TYR A 1 263 ? 14.926 24.100 -17.564 1.00 88.19 263 TYR A N 1
ATOM 2071 C CA . TYR A 1 263 ? 16.317 24.309 -17.144 1.00 88.19 263 TYR A CA 1
ATOM 2072 C C . TYR A 1 263 ? 17.306 23.601 -18.076 1.00 88.19 263 TYR A C 1
ATOM 2074 O O . TYR A 1 263 ? 18.439 24.041 -18.251 1.00 88.19 263 TYR A O 1
ATOM 2082 N N . ASN A 1 264 ? 16.880 22.481 -18.661 1.00 90.44 264 ASN A N 1
ATOM 2083 C CA . ASN A 1 264 ? 17.663 21.645 -19.559 1.00 90.44 264 ASN A CA 1
ATOM 2084 C C . ASN A 1 264 ? 16.712 20.762 -20.399 1.00 90.44 264 ASN A C 1
ATOM 2086 O O . ASN A 1 264 ? 15.577 20.511 -19.984 1.00 90.44 264 ASN A O 1
ATOM 2090 N N . PRO A 1 265 ? 17.151 20.231 -21.555 1.00 88.44 265 PRO A N 1
ATOM 2091 C CA . PRO A 1 265 ? 16.292 19.449 -22.452 1.00 88.44 265 PRO A CA 1
ATOM 2092 C C . PRO A 1 265 ? 15.926 18.048 -21.926 1.00 88.44 265 PRO A C 1
ATOM 2094 O O . PRO A 1 265 ? 15.252 17.294 -22.620 1.00 88.44 265 PRO A O 1
ATOM 2097 N N . HIS A 1 266 ? 16.359 17.691 -20.716 1.00 91.38 266 HIS A N 1
ATOM 2098 C CA . HIS A 1 266 ? 16.154 16.382 -20.099 1.00 91.38 266 HIS A CA 1
ATOM 2099 C C . HIS A 1 266 ? 15.259 16.441 -18.857 1.00 91.38 266 HIS A C 1
ATOM 2101 O O . HIS A 1 266 ? 15.078 15.418 -18.203 1.00 91.38 266 HIS A O 1
ATOM 2107 N N . THR A 1 267 ? 14.700 17.610 -18.515 1.00 93.88 267 THR A N 1
ATOM 2108 C CA . THR A 1 267 ? 13.890 17.783 -17.302 1.00 93.88 267 THR A CA 1
ATOM 2109 C C . THR A 1 267 ? 12.576 18.506 -17.583 1.00 93.88 267 THR A C 1
ATOM 2111 O O . THR A 1 267 ? 12.564 19.643 -18.053 1.00 93.88 267 THR A O 1
ATOM 2114 N N . LEU A 1 268 ? 11.460 17.874 -17.222 1.00 94.75 268 LEU A N 1
ATOM 2115 C CA . LEU A 1 268 ? 10.149 18.506 -17.120 1.00 94.75 268 LEU A CA 1
ATOM 2116 C C . LEU A 1 268 ? 9.934 18.942 -15.668 1.00 94.75 268 LEU A C 1
ATOM 2118 O O . LEU A 1 268 ? 9.938 18.113 -14.762 1.00 94.75 268 LEU A O 1
ATOM 2122 N N . SER A 1 269 ? 9.766 20.243 -15.442 1.00 96.25 269 SER A N 1
ATOM 2123 C CA . SER A 1 269 ? 9.653 20.813 -14.095 1.00 96.25 269 SER A CA 1
ATOM 2124 C C . SER A 1 269 ? 8.252 21.356 -13.853 1.00 96.25 269 SER A C 1
ATOM 2126 O O . SER A 1 269 ? 7.719 22.070 -14.699 1.00 96.25 269 SER A O 1
ATOM 2128 N N . LEU A 1 270 ? 7.666 21.042 -12.701 1.00 95.88 270 LEU A N 1
ATOM 2129 C CA . LEU A 1 270 ? 6.320 21.456 -12.313 1.00 95.88 270 LEU A CA 1
ATOM 2130 C C . LEU A 1 270 ? 6.343 22.116 -10.936 1.00 95.88 270 LEU A C 1
ATOM 2132 O O . LEU A 1 270 ? 7.025 21.641 -10.028 1.00 95.88 270 LEU A O 1
ATOM 2136 N N . LYS A 1 271 ? 5.542 23.166 -10.758 1.00 93.75 271 LYS A N 1
ATOM 2137 C CA . LYS A 1 271 ? 5.153 23.654 -9.435 1.00 93.75 271 LYS A CA 1
ATOM 2138 C C . LYS A 1 271 ? 3.771 23.106 -9.126 1.00 93.75 271 LYS A C 1
ATOM 2140 O O . LYS A 1 271 ? 2.835 23.353 -9.883 1.00 93.75 271 LYS A O 1
ATOM 2145 N N . VAL A 1 272 ? 3.654 22.353 -8.039 1.00 91.56 272 VAL A N 1
ATOM 2146 C CA . VAL A 1 272 ? 2.400 21.764 -7.581 1.00 91.56 272 VAL A CA 1
ATOM 2147 C C . VAL A 1 272 ? 2.084 22.252 -6.175 1.00 91.56 272 VAL A C 1
ATOM 2149 O O . VAL A 1 272 ? 2.593 21.731 -5.182 1.00 91.56 272 VAL A O 1
ATOM 2152 N N . GLY A 1 273 ? 1.258 23.293 -6.083 1.00 87.56 273 GLY A N 1
ATOM 2153 C CA . GLY A 1 273 ? 1.069 24.011 -4.825 1.00 87.56 273 GLY A CA 1
ATOM 2154 C C . GLY A 1 273 ? 2.412 24.520 -4.292 1.00 87.56 273 GLY A C 1
ATOM 2155 O O . GLY A 1 273 ? 3.093 25.306 -4.952 1.00 87.56 273 GLY A O 1
ATOM 2156 N N . TYR A 1 274 ? 2.812 24.054 -3.109 1.00 84.88 274 TYR A N 1
ATOM 2157 C CA . TYR A 1 274 ? 4.122 24.375 -2.542 1.00 84.88 274 TYR A CA 1
ATOM 2158 C C . TYR A 1 274 ? 5.244 23.469 -3.066 1.00 84.88 274 TYR A C 1
ATOM 2160 O O . TYR A 1 274 ? 6.391 23.882 -3.023 1.00 84.88 274 TYR A O 1
ATOM 2168 N N . LEU A 1 275 ? 4.957 22.281 -3.599 1.00 89.38 275 LEU A N 1
ATOM 2169 C CA . LEU A 1 275 ? 5.979 21.319 -4.011 1.00 89.38 275 LEU A CA 1
ATOM 2170 C C . LEU A 1 275 ? 6.562 21.669 -5.388 1.00 89.38 275 LEU A C 1
ATOM 2172 O O . LEU A 1 275 ? 5.821 21.935 -6.333 1.00 89.38 275 LEU A O 1
ATOM 2176 N N . THR A 1 276 ? 7.883 21.618 -5.527 1.00 92.75 276 THR A N 1
ATOM 2177 C CA . THR A 1 276 ? 8.567 21.678 -6.826 1.00 92.75 276 THR A CA 1
ATOM 2178 C C . THR A 1 276 ? 8.930 20.258 -7.256 1.00 92.75 276 THR A C 1
ATOM 2180 O O . THR A 1 276 ? 9.592 19.542 -6.511 1.00 92.75 276 THR A O 1
ATOM 2183 N N . VAL A 1 277 ? 8.503 19.826 -8.443 1.00 94.25 277 VAL A N 1
ATOM 2184 C CA . VAL A 1 277 ? 8.771 18.475 -8.960 1.00 94.25 277 VAL A CA 1
ATOM 2185 C C . VAL A 1 277 ? 9.593 18.564 -10.238 1.00 94.25 277 VAL A C 1
ATOM 2187 O O . VAL A 1 277 ? 9.145 19.141 -11.226 1.00 94.25 277 VAL A O 1
ATOM 2190 N N . HIS A 1 278 ? 10.777 17.958 -10.237 1.00 94.56 278 HIS A N 1
ATOM 2191 C CA . HIS A 1 278 ? 11.619 17.798 -11.419 1.00 94.56 278 HIS A CA 1
ATOM 2192 C C . HIS A 1 278 ? 11.557 16.344 -11.888 1.00 94.56 278 HIS A C 1
ATOM 2194 O O . HIS A 1 278 ? 12.070 15.452 -11.216 1.00 94.56 278 HIS A O 1
ATOM 2200 N N . CYS A 1 279 ? 10.920 16.110 -13.035 1.00 94.69 279 CYS A N 1
ATOM 2201 C CA . CYS A 1 279 ? 10.909 14.825 -13.722 1.00 94.69 279 CYS A CA 1
ATOM 2202 C C . CYS A 1 279 ? 12.054 14.784 -14.735 1.00 94.69 279 CYS A C 1
ATOM 2204 O O . CYS A 1 279 ? 12.042 15.543 -15.705 1.00 94.69 279 CYS A O 1
ATOM 2206 N N . VAL A 1 280 ? 13.036 13.915 -14.514 1.00 92.38 280 VAL A N 1
ATOM 2207 C CA . VAL A 1 280 ? 14.255 13.802 -15.319 1.00 92.38 280 VAL A CA 1
ATOM 2208 C C . VAL A 1 280 ? 14.196 12.548 -16.193 1.00 92.38 280 VAL A C 1
ATOM 2210 O O . VAL A 1 280 ? 13.805 11.479 -15.735 1.00 92.38 280 VAL A O 1
ATOM 2213 N N . TYR A 1 281 ? 14.604 12.661 -17.454 1.00 91.19 281 TYR A N 1
ATOM 2214 C CA . TYR A 1 281 ? 14.817 11.515 -18.338 1.00 91.19 281 TYR A CA 1
ATOM 2215 C C . TYR A 1 281 ? 16.227 11.566 -18.930 1.00 91.19 281 TYR A C 1
ATOM 2217 O O . TYR A 1 281 ? 16.546 12.467 -19.715 1.00 91.19 281 TYR A O 1
ATOM 2225 N N . LEU A 1 282 ? 17.069 10.604 -18.549 1.00 87.56 282 LEU A N 1
ATOM 2226 C CA . LEU A 1 282 ? 18.469 10.519 -18.966 1.00 87.56 282 LEU A CA 1
ATOM 2227 C C . LEU A 1 282 ? 18.649 9.434 -20.040 1.00 87.56 282 LEU A C 1
ATOM 2229 O O . LEU A 1 282 ? 18.800 8.270 -19.693 1.00 87.56 282 LEU A O 1
ATOM 2233 N N . PRO A 1 283 ? 18.667 9.778 -21.341 1.00 80.62 283 PRO A N 1
ATOM 2234 C CA . PRO A 1 283 ? 18.800 8.774 -22.389 1.00 80.62 283 PRO A CA 1
ATOM 2235 C C . PRO A 1 283 ? 20.162 8.045 -22.317 1.00 80.62 283 PRO A C 1
ATOM 2237 O O . PRO A 1 283 ? 21.185 8.711 -22.117 1.00 80.62 283 PRO A O 1
ATOM 2240 N N . PRO A 1 284 ? 20.219 6.724 -22.608 1.00 76.31 284 PRO A N 1
ATOM 2241 C CA . PRO A 1 284 ? 21.409 5.863 -22.493 1.00 76.31 284 PRO A CA 1
ATOM 2242 C C . PRO A 1 284 ? 22.762 6.388 -23.028 1.00 76.31 284 PRO A C 1
ATOM 2244 O O . PRO A 1 284 ? 23.787 6.069 -22.427 1.00 76.31 284 PRO A O 1
ATOM 2247 N N . PRO A 1 285 ? 22.852 7.156 -24.137 1.00 78.25 285 PRO A N 1
ATOM 2248 C CA . PRO A 1 285 ? 24.146 7.587 -24.679 1.00 78.25 285 PRO A CA 1
ATOM 2249 C C . PRO A 1 285 ? 24.853 8.724 -23.910 1.00 78.25 285 PRO A C 1
ATOM 2251 O O . PRO A 1 285 ? 25.913 9.172 -24.349 1.00 78.25 285 PRO A O 1
ATOM 2254 N N . LEU A 1 286 ? 24.312 9.231 -22.794 1.00 84.94 286 LEU A N 1
ATOM 2255 C CA . LEU A 1 286 ? 24.920 10.348 -22.055 1.00 84.94 286 LEU A CA 1
ATOM 2256 C C . LEU A 1 286 ? 26.202 9.967 -21.281 1.00 84.94 286 LEU A C 1
ATOM 2258 O O . LEU A 1 286 ? 26.355 8.885 -20.721 1.00 84.94 286 LEU A O 1
ATOM 2262 N N . SER A 1 287 ? 27.157 10.894 -21.178 1.00 89.44 287 SER A N 1
ATOM 2263 C CA . SER A 1 287 ? 28.317 10.706 -20.295 1.00 89.44 287 SER A CA 1
ATOM 2264 C C . SER A 1 287 ? 27.957 11.019 -18.837 1.00 89.44 287 SER A C 1
ATOM 2266 O O . SER A 1 287 ? 27.097 11.861 -18.574 1.00 89.44 287 SER A O 1
ATOM 2268 N N . SER A 1 288 ? 28.660 10.421 -17.865 1.00 88.00 288 SER A N 1
ATOM 2269 C CA . SER A 1 288 ? 28.441 10.726 -16.437 1.00 88.00 288 SER A CA 1
ATOM 2270 C C . SER A 1 288 ? 28.607 12.219 -16.116 1.00 88.00 288 SER A C 1
ATOM 2272 O O . SER A 1 288 ? 27.930 12.744 -15.238 1.00 88.00 288 SER A O 1
ATOM 2274 N N . TYR A 1 289 ? 29.481 12.924 -16.843 1.00 90.12 289 TYR A N 1
ATOM 2275 C CA . TYR A 1 289 ? 29.653 14.371 -16.703 1.00 90.12 289 TYR A CA 1
ATOM 2276 C C . TYR A 1 289 ? 28.396 15.142 -17.130 1.00 90.12 289 TYR A C 1
ATOM 2278 O O . TYR A 1 289 ? 27.947 16.026 -16.402 1.00 90.12 289 TYR A O 1
ATOM 2286 N N . MET A 1 290 ? 27.794 14.777 -18.268 1.00 88.38 290 MET A N 1
ATOM 2287 C CA . MET A 1 290 ? 26.539 15.378 -18.733 1.00 88.38 290 MET A CA 1
ATOM 2288 C C . MET A 1 290 ? 25.391 15.100 -17.761 1.00 88.38 290 MET A C 1
ATOM 2290 O O . MET A 1 290 ? 24.669 16.027 -17.407 1.00 88.38 290 MET A O 1
ATOM 2294 N N . VAL A 1 291 ? 25.279 13.866 -17.259 1.00 89.56 291 VAL A N 1
ATOM 2295 C CA . VAL A 1 291 ? 24.288 13.487 -16.236 1.00 89.56 291 VAL A CA 1
ATOM 2296 C C . VAL A 1 291 ? 24.404 14.375 -14.991 1.00 89.56 291 VAL A C 1
ATOM 2298 O O . VAL A 1 291 ? 23.421 14.973 -14.557 1.00 89.56 291 VAL A O 1
ATOM 2301 N N . LEU A 1 292 ? 25.612 14.533 -14.445 1.00 90.56 292 LEU A N 1
ATOM 2302 C CA . LEU A 1 292 ? 25.833 15.381 -13.272 1.00 90.56 292 LEU A CA 1
ATOM 2303 C C . LEU A 1 292 ? 25.577 16.864 -13.563 1.00 90.56 292 LEU A C 1
ATOM 2305 O O . LEU A 1 292 ? 25.071 17.572 -12.696 1.00 90.56 292 LEU A O 1
ATOM 2309 N N . SER A 1 293 ? 25.908 17.341 -14.764 1.00 91.44 293 SER A N 1
ATOM 2310 C CA . SER A 1 293 ? 25.625 18.718 -15.183 1.00 91.44 293 SER A CA 1
ATOM 2311 C C . SER A 1 293 ? 24.123 18.997 -15.270 1.00 91.44 293 SER A C 1
ATOM 2313 O O . SER A 1 293 ? 23.680 20.058 -14.835 1.00 91.44 293 SER A O 1
ATOM 2315 N N . ILE A 1 294 ? 23.338 18.051 -15.798 1.00 91.06 294 ILE A N 1
ATOM 2316 C CA . ILE A 1 294 ? 21.872 18.135 -15.860 1.00 91.06 294 ILE A CA 1
ATOM 2317 C C . ILE A 1 294 ? 21.302 18.277 -14.450 1.00 91.06 294 ILE A C 1
ATOM 2319 O O . ILE A 1 294 ? 20.558 19.217 -14.188 1.00 91.06 294 ILE A O 1
ATOM 2323 N N . LEU A 1 295 ? 21.704 17.415 -13.516 1.00 90.31 295 LEU A N 1
ATOM 2324 C CA . LEU A 1 295 ? 21.173 17.454 -12.151 1.00 90.31 295 LEU A CA 1
ATOM 2325 C C . LEU A 1 295 ? 21.615 18.698 -11.375 1.00 90.31 295 LEU A C 1
ATOM 2327 O O . LEU A 1 295 ? 20.806 19.303 -10.682 1.00 90.31 295 LEU A O 1
ATOM 2331 N N . ARG A 1 296 ? 22.868 19.137 -11.538 1.00 90.44 296 ARG A N 1
ATOM 2332 C CA . ARG A 1 296 ? 23.376 20.372 -10.913 1.00 90.44 296 ARG A CA 1
ATOM 2333 C C . ARG A 1 296 ? 22.723 21.646 -11.451 1.00 90.44 296 ARG A C 1
ATOM 2335 O O . ARG A 1 296 ? 22.802 22.673 -10.789 1.00 90.44 296 ARG A O 1
ATOM 2342 N N . SER A 1 297 ? 22.112 21.597 -12.637 1.00 92.31 297 SER A N 1
ATOM 2343 C CA . SER A 1 297 ? 21.383 22.740 -13.204 1.00 92.31 297 SER A CA 1
ATOM 2344 C C . SER A 1 297 ? 20.021 22.981 -12.546 1.00 92.31 297 SER A C 1
ATOM 2346 O O . SER A 1 297 ? 19.422 24.033 -12.762 1.00 92.31 297 SER A O 1
ATOM 2348 N N . LEU A 1 298 ? 19.519 22.017 -11.766 1.00 91.62 298 LEU A N 1
ATOM 2349 C CA . LEU A 1 298 ? 18.200 22.094 -11.152 1.00 91.62 298 LEU A CA 1
ATOM 2350 C C . LEU A 1 298 ? 18.257 22.910 -9.854 1.00 91.62 298 LEU A C 1
ATOM 2352 O O . LEU A 1 298 ? 19.114 22.642 -9.009 1.00 91.62 298 LEU A O 1
ATOM 2356 N N . PRO A 1 299 ? 17.352 23.884 -9.658 1.00 90.56 299 PRO A N 1
ATOM 2357 C CA . PRO A 1 299 ? 17.234 24.572 -8.381 1.00 90.56 299 PRO A CA 1
ATOM 2358 C C . PRO A 1 299 ? 16.660 23.610 -7.338 1.00 90.56 299 PRO A C 1
ATOM 2360 O O . PRO A 1 299 ? 15.537 23.134 -7.474 1.00 90.56 299 PRO A O 1
ATOM 2363 N N . LEU A 1 300 ? 17.437 23.322 -6.295 1.00 88.31 300 LEU A N 1
ATOM 2364 C CA . LEU A 1 300 ? 17.021 22.435 -5.213 1.00 88.31 300 LEU A CA 1
ATOM 2365 C C . LEU A 1 300 ? 16.730 23.248 -3.953 1.00 88.31 300 LEU A C 1
ATOM 2367 O O . LEU A 1 300 ? 17.582 23.981 -3.450 1.00 88.31 300 LEU A O 1
ATOM 2371 N N . HIS A 1 301 ? 15.519 23.086 -3.436 1.00 86.50 301 HIS A N 1
ATOM 2372 C CA . HIS A 1 301 ? 15.044 23.659 -2.181 1.00 86.50 301 HIS A CA 1
ATOM 2373 C C . HIS A 1 301 ? 14.440 22.553 -1.299 1.00 86.50 301 HIS A C 1
ATOM 2375 O O . HIS A 1 301 ? 14.289 21.410 -1.731 1.00 86.50 301 HIS A O 1
ATOM 2381 N N . CYS A 1 302 ? 14.072 22.872 -0.055 1.00 82.06 302 CYS A N 1
ATOM 2382 C CA . CYS A 1 302 ? 13.506 21.892 0.884 1.00 82.06 302 CYS A CA 1
ATOM 2383 C C . CYS A 1 302 ? 12.149 21.304 0.443 1.00 82.06 302 CYS A C 1
ATOM 2385 O O . CYS A 1 302 ? 11.747 20.253 0.929 1.00 82.06 302 CYS A O 1
ATOM 2387 N N . ASP A 1 303 ? 11.457 21.967 -0.482 1.00 84.00 303 ASP A N 1
ATOM 2388 C CA . ASP A 1 303 ? 10.187 21.566 -1.090 1.00 84.00 303 ASP A CA 1
ATOM 2389 C C . ASP A 1 303 ? 10.376 20.903 -2.469 1.00 84.00 303 ASP A C 1
ATOM 2391 O O . ASP A 1 303 ? 9.427 20.812 -3.248 1.00 84.00 303 ASP A O 1
ATOM 2395 N N . THR A 1 304 ? 11.598 20.484 -2.814 1.00 87.25 304 THR A N 1
ATOM 2396 C CA . THR A 1 304 ? 11.918 19.946 -4.141 1.00 87.25 304 THR A CA 1
ATOM 2397 C C . THR A 1 304 ? 11.976 18.423 -4.141 1.00 87.25 304 THR A C 1
ATOM 2399 O O . THR A 1 304 ? 12.683 17.808 -3.351 1.00 87.25 304 THR A O 1
ATOM 2402 N N . THR A 1 305 ? 11.254 17.804 -5.072 1.00 88.62 305 THR A N 1
ATOM 2403 C CA . THR A 1 305 ? 11.324 16.370 -5.371 1.00 88.62 305 THR A CA 1
ATOM 2404 C C . THR A 1 305 ? 11.907 16.173 -6.762 1.00 88.62 305 THR A C 1
ATOM 2406 O O . THR A 1 305 ? 11.367 16.680 -7.744 1.00 88.62 305 THR A O 1
ATOM 2409 N N . VAL A 1 306 ? 12.990 15.404 -6.857 1.00 90.19 306 VAL A N 1
ATOM 2410 C CA . VAL A 1 306 ? 13.561 14.971 -8.137 1.00 90.19 306 VAL A CA 1
ATOM 2411 C C . VAL A 1 306 ? 13.193 13.507 -8.347 1.00 90.19 306 VAL A C 1
ATOM 2413 O O . VAL A 1 306 ? 13.422 12.668 -7.480 1.00 90.19 306 VAL A O 1
ATOM 2416 N N . CYS A 1 307 ? 12.589 13.202 -9.485 1.00 90.44 307 CYS A N 1
ATOM 2417 C CA . CYS A 1 307 ? 12.148 11.862 -9.855 1.00 90.44 307 CYS A CA 1
ATOM 2418 C C . CYS A 1 307 ? 12.315 11.675 -11.362 1.00 90.44 307 CYS A C 1
ATOM 2420 O O . CYS A 1 307 ? 12.655 12.623 -12.066 1.00 90.44 307 CYS A O 1
ATOM 2422 N N . GLY A 1 308 ? 12.090 10.469 -11.869 1.00 89.62 308 GLY A N 1
ATOM 2423 C CA . GLY A 1 308 ? 12.224 10.204 -13.294 1.00 89.62 308 GLY A CA 1
ATOM 2424 C C . GLY A 1 308 ? 12.957 8.912 -13.591 1.00 89.62 308 GLY A C 1
ATOM 2425 O O . GLY A 1 308 ? 13.183 8.094 -12.699 1.00 89.62 308 GLY A O 1
ATOM 2426 N N . ASP A 1 309 ? 13.322 8.754 -14.855 1.00 88.06 309 ASP A N 1
ATOM 2427 C CA . ASP A 1 309 ? 14.149 7.645 -15.297 1.00 88.06 309 ASP A CA 1
ATOM 2428 C C . ASP A 1 309 ? 15.589 8.119 -15.484 1.00 88.06 309 ASP A C 1
ATOM 2430 O O . ASP A 1 309 ? 15.919 8.886 -16.395 1.00 88.06 309 ASP A O 1
ATOM 2434 N N . PHE A 1 310 ? 16.433 7.683 -14.557 1.00 86.88 310 PHE A N 1
ATOM 2435 C CA . PHE A 1 310 ? 17.846 8.024 -14.533 1.00 86.88 310 PHE A CA 1
ATOM 2436 C C . PHE A 1 310 ? 18.703 6.987 -15.251 1.00 86.88 310 PHE A C 1
ATOM 2438 O O . PHE A 1 310 ? 19.901 7.226 -15.387 1.00 86.88 310 PHE A O 1
ATOM 2445 N N . ASP A 1 311 ? 18.138 5.824 -15.613 1.00 84.50 311 ASP A N 1
ATOM 2446 C CA . ASP A 1 311 ? 18.872 4.687 -16.187 1.00 84.50 311 ASP A CA 1
ATOM 2447 C C . ASP A 1 311 ? 20.119 4.283 -15.352 1.00 84.50 311 ASP A C 1
ATOM 2449 O O . ASP A 1 311 ? 21.080 3.658 -15.817 1.00 84.50 311 ASP A O 1
ATOM 2453 N N . ALA A 1 312 ? 20.123 4.650 -14.068 1.00 86.00 312 ALA A N 1
ATOM 2454 C CA . ALA A 1 312 ? 21.215 4.441 -13.135 1.00 86.00 312 ALA A CA 1
ATOM 2455 C C . ALA A 1 312 ? 21.006 3.133 -12.376 1.00 86.00 312 ALA A C 1
ATOM 2457 O O . ALA A 1 312 ? 19.928 2.875 -11.849 1.00 86.00 312 ALA A O 1
ATOM 2458 N N . ARG A 1 313 ? 22.056 2.314 -12.304 1.00 86.31 313 ARG A N 1
ATOM 2459 C CA . ARG A 1 313 ? 22.040 1.046 -11.574 1.00 86.31 313 ARG A CA 1
ATOM 2460 C C . ARG A 1 313 ? 23.054 1.100 -10.450 1.00 86.31 313 ARG A C 1
ATOM 2462 O O . ARG A 1 313 ? 24.240 1.324 -10.703 1.00 86.31 313 ARG A O 1
ATOM 2469 N N . PHE A 1 314 ? 22.600 0.876 -9.226 1.00 86.44 314 PHE A N 1
ATOM 2470 C CA . PHE A 1 314 ? 23.393 1.072 -8.007 1.00 86.44 314 PHE A CA 1
ATOM 2471 C C . PHE A 1 314 ? 23.952 -0.242 -7.444 1.00 86.44 314 PHE A C 1
ATOM 2473 O O . PHE A 1 314 ? 24.541 -0.268 -6.362 1.00 86.44 314 PHE A O 1
ATOM 2480 N N . GLY A 1 315 ? 23.789 -1.346 -8.176 1.00 85.69 315 GLY A N 1
ATOM 2481 C CA . GLY A 1 315 ? 24.178 -2.674 -7.716 1.00 85.69 315 GLY A CA 1
ATOM 2482 C C . GLY A 1 315 ? 23.473 -3.046 -6.410 1.00 85.69 315 GLY A C 1
ATOM 2483 O O . GLY A 1 315 ? 22.328 -2.665 -6.162 1.00 85.69 315 GLY A O 1
ATOM 2484 N N . SER A 1 316 ? 24.188 -3.745 -5.532 1.00 84.62 316 SER A N 1
ATOM 2485 C CA . SER A 1 316 ? 23.646 -4.236 -4.262 1.00 84.62 316 SER A CA 1
ATOM 2486 C C . SER A 1 316 ? 23.146 -3.141 -3.314 1.00 84.62 316 SER A C 1
ATOM 2488 O O . SER A 1 316 ? 22.385 -3.464 -2.409 1.00 84.62 316 SER A O 1
ATOM 2490 N N . LEU A 1 317 ? 23.536 -1.871 -3.504 1.00 80.75 317 LEU A N 1
ATOM 2491 C CA . LEU A 1 317 ? 23.094 -0.764 -2.650 1.00 80.75 317 LEU A CA 1
ATOM 2492 C C . LEU A 1 317 ? 21.573 -0.560 -2.704 1.00 80.75 317 LEU A C 1
ATOM 2494 O O . LEU A 1 317 ? 20.957 -0.362 -1.662 1.00 80.75 317 LEU A O 1
ATOM 2498 N N . LEU A 1 318 ? 20.978 -0.634 -3.900 1.00 78.50 318 LEU A N 1
ATOM 2499 C CA . LEU A 1 318 ? 19.525 -0.527 -4.108 1.00 78.50 318 LEU A CA 1
ATOM 2500 C C . LEU A 1 318 ? 18.896 -1.841 -4.608 1.00 78.50 318 LEU A C 1
ATOM 2502 O O . LEU A 1 318 ? 17.725 -1.870 -4.975 1.00 78.50 318 LEU A O 1
ATOM 2506 N N . GLY A 1 319 ? 19.656 -2.942 -4.591 1.00 75.62 319 GLY A N 1
ATOM 2507 C CA . GLY A 1 319 ? 19.172 -4.277 -4.958 1.00 75.62 319 GLY A CA 1
ATOM 2508 C C . GLY A 1 319 ? 19.260 -4.625 -6.449 1.00 75.62 319 GLY A C 1
ATOM 2509 O O . GLY A 1 319 ? 18.701 -5.641 -6.862 1.00 75.62 319 GLY A O 1
ATOM 2510 N N . ASP A 1 320 ? 19.980 -3.843 -7.256 1.00 78.62 320 ASP A N 1
ATOM 2511 C CA . ASP A 1 320 ? 20.250 -4.173 -8.656 1.00 78.62 320 ASP A CA 1
ATOM 2512 C C . ASP A 1 320 ? 21.278 -5.305 -8.785 1.00 78.62 320 ASP A C 1
ATOM 2514 O O . ASP A 1 320 ? 22.259 -5.395 -8.045 1.00 78.62 320 ASP A O 1
ATOM 2518 N N . THR A 1 321 ? 21.129 -6.126 -9.826 1.00 80.00 321 THR A N 1
ATOM 2519 C CA . THR A 1 321 ? 22.101 -7.187 -10.153 1.00 80.00 321 THR A CA 1
ATOM 2520 C C . THR A 1 321 ? 23.431 -6.656 -10.694 1.00 80.00 321 THR A C 1
ATOM 2522 O O . THR A 1 321 ? 24.420 -7.388 -10.730 1.00 80.00 321 THR A O 1
ATOM 2525 N N . ARG A 1 322 ? 23.472 -5.402 -11.162 1.00 82.12 322 ARG A N 1
ATOM 2526 C CA . ARG A 1 322 ? 24.651 -4.761 -11.762 1.00 82.12 322 ARG A CA 1
ATOM 2527 C C . ARG A 1 322 ? 24.711 -3.299 -11.343 1.00 82.12 322 ARG A C 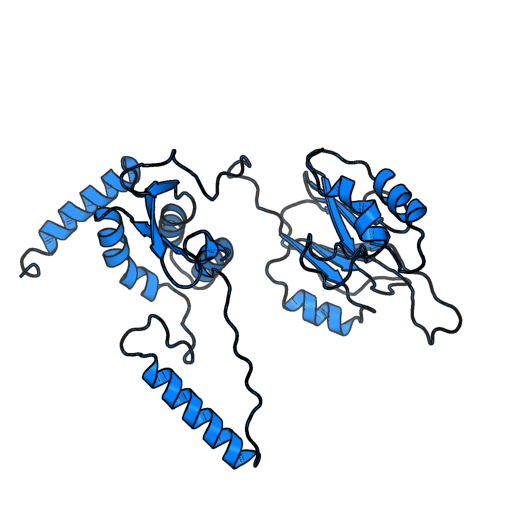1
ATOM 2529 O O . ARG A 1 322 ? 23.669 -2.673 -11.210 1.00 82.12 322 ARG A O 1
ATOM 2536 N N . ALA A 1 323 ? 25.914 -2.752 -11.207 1.00 87.06 323 ALA A N 1
ATOM 2537 C CA . ALA A 1 323 ? 26.127 -1.310 -11.120 1.00 87.06 323 ALA A CA 1
ATOM 2538 C C . ALA A 1 323 ? 26.538 -0.749 -12.490 1.00 87.06 323 ALA A C 1
ATOM 2540 O O . ALA A 1 323 ? 27.128 -1.469 -13.301 1.00 87.06 323 ALA A O 1
ATOM 2541 N N . ASN A 1 324 ? 26.249 0.526 -12.755 1.00 86.50 324 ASN A N 1
ATOM 2542 C CA . ASN A 1 324 ? 26.760 1.237 -13.930 1.00 86.50 324 ASN A CA 1
ATOM 2543 C C . ASN A 1 324 ? 27.447 2.559 -13.547 1.00 86.50 324 ASN A C 1
ATOM 2545 O O . ASN A 1 324 ? 27.394 3.013 -12.403 1.00 86.50 324 ASN A O 1
ATOM 2549 N N . ALA A 1 325 ? 28.135 3.172 -14.516 1.00 85.38 325 ALA A N 1
ATOM 2550 C CA . ALA A 1 325 ? 28.914 4.391 -14.296 1.00 85.38 325 ALA A CA 1
ATOM 2551 C C . ALA A 1 325 ? 28.069 5.564 -13.765 1.00 85.38 325 ALA A C 1
ATOM 2553 O O . ALA A 1 325 ? 28.593 6.418 -13.052 1.00 85.38 325 ALA A O 1
ATOM 2554 N N . TRP A 1 326 ? 26.776 5.601 -14.096 1.00 87.12 326 TRP A N 1
ATOM 2555 C CA . TRP A 1 326 ? 25.852 6.625 -13.616 1.00 87.12 326 TRP A CA 1
ATOM 2556 C C . TRP A 1 326 ? 25.419 6.377 -12.176 1.00 87.12 326 TRP A C 1
ATOM 2558 O O . TRP A 1 326 ? 25.488 7.304 -11.380 1.00 87.12 326 TRP A O 1
ATOM 2568 N N . GLY A 1 327 ? 25.086 5.137 -11.801 1.00 83.81 327 GLY A N 1
ATOM 2569 C CA . GLY A 1 327 ? 24.809 4.785 -10.405 1.00 83.81 327 GLY A CA 1
ATOM 2570 C C . GLY A 1 327 ? 25.966 5.171 -9.484 1.00 83.81 327 GLY A C 1
ATOM 2571 O O . GLY A 1 327 ? 25.758 5.846 -8.482 1.00 83.81 327 GLY A O 1
ATOM 2572 N N . ASN A 1 328 ? 27.207 4.873 -9.886 1.00 84.69 328 ASN A N 1
ATOM 2573 C CA . ASN A 1 328 ? 28.399 5.289 -9.137 1.00 84.69 328 ASN A CA 1
ATOM 2574 C C . ASN A 1 328 ? 28.537 6.818 -9.034 1.00 84.69 328 ASN A C 1
ATOM 2576 O O . ASN A 1 328 ? 28.887 7.336 -7.976 1.00 84.69 328 ASN A O 1
ATOM 2580 N N . ALA A 1 329 ? 28.261 7.548 -10.118 1.00 85.31 329 ALA A N 1
ATOM 2581 C CA . ALA A 1 329 ? 28.335 9.009 -10.133 1.00 85.31 329 ALA A CA 1
ATOM 2582 C C . ALA A 1 329 ? 27.249 9.670 -9.267 1.00 85.31 329 ALA A C 1
ATOM 2584 O O . ALA A 1 329 ? 27.470 10.757 -8.736 1.00 85.31 329 ALA A O 1
ATOM 2585 N N . LEU A 1 330 ? 26.094 9.018 -9.117 1.00 86.44 330 LEU A N 1
ATOM 2586 C CA . LEU A 1 330 ? 24.949 9.506 -8.350 1.00 86.44 330 LEU A CA 1
ATOM 2587 C C . LEU A 1 330 ? 24.978 9.100 -6.874 1.00 86.44 330 LEU A C 1
ATOM 2589 O O . LEU A 1 330 ? 24.166 9.606 -6.108 1.00 86.44 330 LEU A O 1
ATOM 2593 N N . LEU A 1 331 ? 25.922 8.263 -6.433 1.00 84.44 331 LEU A N 1
ATOM 2594 C CA . LEU A 1 331 ? 26.072 7.901 -5.016 1.00 84.44 331 LEU A CA 1
ATOM 2595 C C . LEU A 1 331 ? 26.066 9.108 -4.053 1.00 84.44 331 LEU A C 1
ATOM 2597 O O . LEU A 1 331 ? 25.366 9.030 -3.044 1.00 84.44 331 LEU A O 1
ATOM 2601 N N . PRO A 1 332 ? 26.746 10.240 -4.341 1.00 83.12 332 PRO A N 1
ATOM 2602 C CA . PRO A 1 332 ? 26.717 11.411 -3.459 1.00 83.12 332 PRO A CA 1
ATOM 2603 C C . PRO A 1 332 ? 25.333 12.060 -3.313 1.00 83.12 332 PRO A C 1
ATOM 2605 O O . PRO A 1 332 ? 25.122 12.825 -2.381 1.00 83.12 332 PRO A O 1
ATOM 2608 N N . TRP A 1 333 ? 24.397 11.778 -4.223 1.00 77.12 333 TRP A N 1
ATOM 2609 C CA . TRP A 1 333 ? 23.022 12.283 -4.176 1.00 77.12 333 TRP A CA 1
ATOM 2610 C C . TRP A 1 333 ? 22.090 11.423 -3.310 1.00 77.12 333 TRP A C 1
ATOM 2612 O O . TRP A 1 333 ? 20.978 11.852 -3.025 1.00 77.12 333 TRP A O 1
ATOM 2622 N N . LEU A 1 334 ? 22.518 10.221 -2.900 1.00 72.19 334 LEU A N 1
ATOM 2623 C CA . LEU A 1 334 ? 21.728 9.305 -2.065 1.00 72.19 334 LEU A CA 1
ATOM 2624 C C . LEU A 1 334 ? 21.988 9.465 -0.556 1.00 72.19 334 LEU A C 1
ATOM 2626 O O . LEU A 1 334 ? 21.256 8.896 0.252 1.00 72.19 334 LEU A O 1
ATOM 2630 N N . GLY A 1 335 ? 23.041 10.190 -0.169 1.00 61.25 335 GLY A N 1
ATOM 2631 C CA . GLY A 1 335 ? 23.358 10.480 1.231 1.00 61.25 335 GLY A CA 1
ATOM 2632 C C . GLY A 1 335 ? 22.660 11.747 1.740 1.00 61.25 335 GLY A C 1
ATOM 2633 O O . GLY A 1 335 ? 22.239 12.573 0.930 1.00 61.25 335 GLY A O 1
ATOM 2634 N N . PRO A 1 336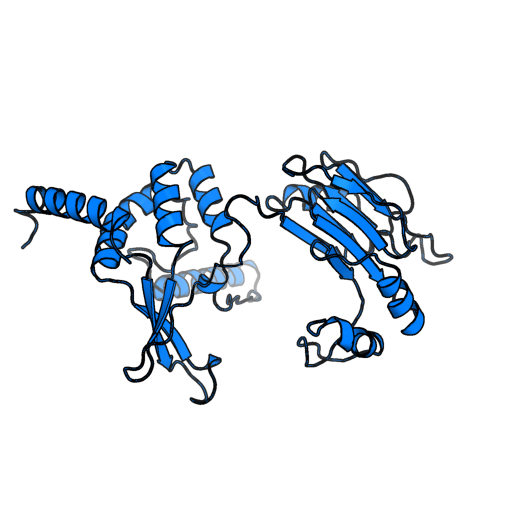 ? 22.547 11.935 3.069 1.00 48.44 336 PRO A N 1
ATOM 2635 C CA . PRO A 1 336 ? 22.116 13.213 3.624 1.00 48.44 336 PRO A CA 1
ATOM 2636 C C . PRO A 1 336 ? 23.103 14.308 3.191 1.00 48.44 336 PRO A C 1
ATOM 2638 O O . PRO A 1 336 ? 24.309 14.159 3.400 1.00 48.44 336 PRO A O 1
ATOM 2641 N N . GLN A 1 337 ? 22.587 15.364 2.554 1.00 45.69 337 GLN A N 1
ATOM 2642 C CA . GLN A 1 337 ? 23.330 16.608 2.322 1.00 45.69 337 GLN A CA 1
ATOM 2643 C C . GLN A 1 337 ? 23.274 17.507 3.550 1.00 45.69 337 GLN A C 1
ATOM 2645 O O . GLN A 1 337 ? 22.195 17.557 4.187 1.00 45.69 337 GLN A O 1
#

Organism: NCBI:txid35722

InterPro domains:
  IPR000477 Reverse transcriptase domain [PF00078] (34-145)
  IPR036691 Endonuclease/exonuclease/phosphatase superfamily [G3DSA:3.60.10.10] (181-335)
  IPR036691 Endonuclease/exonuclease/phosphatase superfamily [SSF56219] (178-316)

Radius of gyration: 26.14 Å; chains: 1; bounding box: 58×58×72 Å

pLDDT: mean 84.61, std 10.76, range [33.84, 97.56]

Foldseek 3Di:
DCVVVCVVVVVVLVVVVVCCLPPHLQLEWEWEWDQQDDDPVDSVRTDTDTHGDPSNVVVCVVCVVVCVVLAPDDDPLDQPPDPPGDPVNNVVVVVVVQVVCCVVPVDGDDDDDDDDPPCVLPDDCVVRLVRSVVSVNDPVSSVVVCVNRVAHKYWYDDPNDTHPIDGSHPPVDDPPDPDAAEAEEEDLAADLVVVVVVVVPPPPHFKYKYKNHQAADDDRDDPWDKDKQHFAFDPPPVRRTGIIMMMTGDPPQPWDKDWDDDLDSFWTWIDTHPAIETAGDDDPVDDLVVLVVNVVSDDDDPRYDYHYCSVADQDVVVPDVDGDPNNVSCVVVPDDD

Secondary structure (DSSP, 8-state):
--GGGHHHHHHHHHHHHHHHHHHS-TTEEEEEEEE-SS-TT-GGGEEEEEEE-HHHHHHHHHHHHHHHHHSPPPPTT--TT-TT--HHHHHHHHHHHHHHHHHHHSSPPP------TTHHHH--HHHHHHHHHHTT--HHHHHHHHHHHTS-EEEEEETTEEPPPB-TT--SS-TT-----EEEEE-SS--HHHHHHHHHH-TT-SEEEEES----SS---SSSEEEEE--EEPTTSTT-EE--EEEEE-TT-SS-EEEPPPSSTTEEEEEETTEEEEEEE--TT--HHHHHHHHHTS---TTEEEEEE----BGGGTT-S-B-HHHHHHGGGSS--